Protein AF-0000000087526705 (afdb_homodimer)

Foldseek 3Di:
DEEEEDLVLLVCCLVVPPPSNPLSVVVLVCLVVVVYAYEYEPVSLVVQLVVCCVPPNNVSSVVSSVVPVVRHDYQYQDPVLLVQLVVLPQPDSSVSSSLSSCVVVVGQEYEDCCCVSCPSHPHHYHHSVVVVVVSVVVVVVD/DEEEEDLVLLVCCLVVPPPSNPLSVVVLVCLVVVVYAYEYEPVSLVVQLVVCCVPPNNVSSVVSSVVPVVRHDYQYQDPVLLVQLVVLPFPDSSVSSSLSSCVVVVGQEYEDCCCVSCPSHPHHYHHSVVVVVVSVVVVVVD

InterPro domains:
  IPR002716 PIN domain [PF13470] (3-116)
  IPR029060 PIN-like domain superfamily [SSF88723] (1-131)

Solvent-accessible surface area (backbone atoms only — not comparable to full-atom values): 14652 Å² total; per-residue (Å²): 100,43,33,31,47,32,58,65,37,53,46,18,40,79,65,60,39,79,80,56,15,60,45,31,42,56,53,51,49,34,30,77,66,64,70,32,45,36,27,32,38,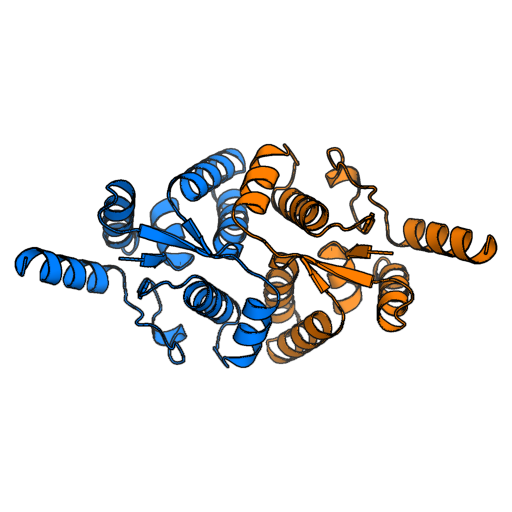41,61,41,56,58,51,47,35,52,53,31,29,76,74,65,31,64,69,53,16,51,53,50,50,53,50,47,63,71,63,31,47,54,23,44,37,37,55,68,28,50,52,50,13,71,68,56,72,44,89,42,62,68,58,22,34,47,50,33,13,33,57,75,63,67,41,59,34,35,34,29,79,63,54,77,65,48,73,77,53,90,55,57,69,30,38,46,61,57,44,52,52,52,52,53,53,55,60,72,74,106,100,43,33,30,48,31,59,66,37,53,46,19,41,78,63,60,39,78,79,56,14,58,46,30,41,55,52,52,49,34,31,76,68,64,70,32,46,37,28,32,38,42,62,40,55,56,51,46,37,53,54,32,28,76,74,65,30,64,68,54,16,51,53,49,49,54,50,48,64,71,62,30,48,54,22,45,36,37,53,68,27,49,52,51,13,70,68,56,73,42,89,41,62,68,57,21,35,48,50,33,15,32,56,75,63,67,40,59,32,35,34,28,80,64,56,79,66,47,73,74,53,90,54,57,69,30,39,45,62,58,44,52,52,52,51,53,54,56,61,72,72,106

Organism: NCBI:txid1859131

Radius of gyration: 19.86 Å; Cα contacts (8 Å, |Δi|>4): 479; chains: 2; bounding box: 38×65×52 Å

Sequence (284 aa):
MNVLFDTNVILDVLLAREPFSTDAANLLAKVERSEIIGFACATTITTIHYLSTKMLGPQAAARHIESLLALFVIAPVNRLVLENAFAAKFSDFEDAVLHEAAVHAGVQHIVARNIKDFKNASLPVYEPKNFLSMLDLIQKTDMNVLFDTNVILDVLLAREPFSTDAANLLAKVERSEIIGFACATTITTIHYLSTKMLGPQAAARHIESLLALFVIAPVNRLVLENAFAAKFSDFEDAVLHEAAVHAGVQHIVARNIKDFKNASLPVYEPKNFLSMLDLIQKTD

pLDDT: mean 95.92, std 4.85, range [59.88, 98.94]

Secondary structure (DSSP, 8-state):
-EEEEPHHHHHHHHTT-TTHHHHHHHHHHHHHTTSSEEEEEHHHHHHHHHHHHHHH-HHHHHHHHHHHHHHSEEEPB-HHHHHHHHHS--SSHHHHHHHHHHHHTT--EEE-S-GGGGTT-SS-EE-HHHHHHHHHHHHHH-/-EEEEPHHHHHHHHTT-TTHHHHHHHHHHHHHTTSSEEEEEHHHHHHHHHHHHHHH-HHHHHHHHHHHHHHSEEEPB-HHHHHHHHHS--SSHHHHHHHHHHHHTT--EEE-S-GGGGTT-SS-EE-HHHHHHHHHHHHHH-

Structure (mmCIF, N/CA/C/O backbone):
data_AF-0000000087526705-model_v1
#
loop_
_entity.id
_entity.type
_entity.pdbx_description
1 polymer 'Putative nucleic acid-binding protein, contains PIN domain'
#
loop_
_atom_site.group_PDB
_atom_site.id
_atom_site.type_symbol
_atom_site.label_atom_id
_atom_site.label_alt_id
_atom_site.label_comp_id
_atom_site.label_asym_id
_atom_site.label_entity_id
_atom_site.label_seq_id
_atom_site.pdbx_PDB_ins_code
_atom_site.Cartn_x
_atom_site.Cartn_y
_atom_site.Cartn_z
_atom_site.occupancy
_atom_site.B_iso_or_equiv
_atom_site.auth_seq_id
_atom_site.auth_comp_id
_atom_site.auth_asym_id
_atom_site.auth_atom_id
_atom_site.pdbx_PDB_model_num
ATOM 1 N N . MET A 1 1 ? -0.712 14.188 20.25 1 95.44 1 MET A N 1
ATOM 2 C CA . MET A 1 1 ? -1.874 13.812 19.453 1 95.44 1 MET A CA 1
ATOM 3 C C . MET A 1 1 ? -1.444 13.148 18.156 1 95.44 1 MET A C 1
ATOM 5 O O . MET A 1 1 ? -0.571 13.656 17.453 1 95.44 1 MET A O 1
ATOM 9 N N . ASN A 1 2 ? -1.986 11.906 17.859 1 98.44 2 ASN A N 1
ATOM 10 C CA . ASN A 1 2 ? -1.671 11.164 16.641 1 98.44 2 ASN A CA 1
ATOM 11 C C . ASN A 1 2 ? -2.711 11.414 15.555 1 98.44 2 ASN A C 1
ATOM 13 O O . ASN A 1 2 ? -3.906 11.203 15.773 1 98.44 2 ASN A O 1
ATOM 17 N N . VAL A 1 3 ? -2.211 11.812 14.375 1 98.75 3 VAL A N 1
ATOM 18 C CA . VAL A 1 3 ? -3.105 12.203 13.289 1 98.75 3 VAL A CA 1
ATOM 19 C C . VAL A 1 3 ? -2.646 11.562 11.984 1 98.75 3 VAL A C 1
ATOM 21 O O . VAL A 1 3 ? -1.484 11.695 11.594 1 98.75 3 VAL A O 1
ATOM 24 N N . LEU A 1 4 ? -3.52 10.852 11.359 1 98.88 4 LEU A N 1
ATOM 25 C CA . LEU A 1 4 ? -3.197 10.312 10.047 1 98.88 4 LEU A CA 1
ATOM 26 C C . LEU A 1 4 ? -3.691 11.242 8.938 1 98.88 4 LEU A C 1
ATOM 28 O O . LEU A 1 4 ? -4.848 11.672 8.953 1 98.88 4 LEU A O 1
ATOM 32 N N . PHE A 1 5 ? -2.758 11.57 8.07 1 98.81 5 PHE A N 1
ATOM 33 C CA . PHE A 1 5 ? -3.07 12.453 6.953 1 98.81 5 PHE A CA 1
ATOM 34 C C . PHE A 1 5 ? -3.453 11.641 5.719 1 98.81 5 PHE A C 1
ATOM 36 O O . PHE A 1 5 ? -2.695 10.766 5.285 1 98.81 5 PHE A O 1
ATOM 43 N N . ASP A 1 6 ? -4.613 11.945 5.215 1 97.94 6 ASP A N 1
ATOM 44 C CA . ASP A 1 6 ? -5.074 11.328 3.975 1 97.94 6 ASP A CA 1
ATOM 45 C C . ASP A 1 6 ? -4.121 11.641 2.822 1 97.94 6 ASP A C 1
ATOM 47 O O . ASP A 1 6 ? -3.426 12.656 2.842 1 97.94 6 ASP A O 1
ATOM 51 N N . THR A 1 7 ? -4.109 10.758 1.848 1 97.25 7 THR A N 1
ATOM 52 C CA . THR A 1 7 ? -3.201 10.875 0.711 1 97.25 7 THR A CA 1
ATOM 53 C C . THR A 1 7 ? -3.383 12.219 0.011 1 97.25 7 THR A C 1
ATOM 55 O O . THR A 1 7 ? -2.404 12.906 -0.287 1 97.25 7 THR A O 1
ATOM 58 N N . ASN A 1 8 ? -4.605 12.656 -0.186 1 96.12 8 ASN A N 1
ATOM 59 C CA . ASN A 1 8 ? -4.875 13.883 -0.931 1 96.12 8 ASN A CA 1
ATOM 60 C C . ASN A 1 8 ? -4.379 15.117 -0.179 1 96.12 8 ASN A C 1
ATOM 62 O O . ASN A 1 8 ? -3.945 16.094 -0.795 1 96.12 8 ASN A O 1
ATOM 66 N N . VAL A 1 9 ? -4.438 15.062 1.129 1 98.31 9 VAL A N 1
ATOM 67 C CA . VAL A 1 9 ? -3.959 16.188 1.931 1 98.31 9 VAL A CA 1
ATOM 68 C C . VAL A 1 9 ? -2.451 16.344 1.75 1 98.31 9 VAL A C 1
ATOM 70 O O . VAL A 1 9 ? -1.955 17.453 1.573 1 98.31 9 VAL A O 1
ATOM 73 N N . ILE A 1 10 ? -1.726 15.258 1.784 1 98.38 10 ILE A N 1
ATOM 74 C CA . ILE A 1 10 ? -0.281 15.281 1.578 1 98.38 10 ILE A CA 1
ATOM 75 C C . ILE A 1 10 ? 0.031 15.727 0.151 1 98.38 10 ILE A C 1
ATOM 77 O O . ILE A 1 10 ? 0.904 16.562 -0.067 1 98.38 10 ILE A O 1
ATOM 81 N N . LEU A 1 11 ? -0.728 15.242 -0.818 1 96.88 11 LEU A N 1
ATOM 82 C CA . LEU A 1 11 ? -0.541 15.609 -2.217 1 96.88 11 LEU A CA 1
ATOM 83 C C . LEU A 1 11 ? -0.788 17.094 -2.426 1 96.88 11 LEU A C 1
ATOM 85 O O . LEU A 1 11 ? -0.111 17.734 -3.234 1 96.88 11 LEU A O 1
ATOM 89 N N . ASP A 1 12 ? -1.798 17.609 -1.745 1 97.12 12 ASP A N 1
ATOM 90 C CA . ASP A 1 12 ? -2.092 19.031 -1.854 1 97.12 12 ASP A CA 1
ATOM 91 C C . ASP A 1 12 ? -0.861 19.875 -1.52 1 97.12 12 ASP A C 1
ATOM 93 O O . ASP A 1 12 ? -0.576 20.859 -2.197 1 97.12 12 ASP A O 1
ATOM 97 N N . VAL A 1 13 ? -0.159 19.469 -0.513 1 97.44 13 VAL A N 1
ATOM 98 C CA . VAL A 1 13 ? 1.025 20.219 -0.095 1 97.44 13 VAL A CA 1
ATOM 99 C C . VAL A 1 13 ? 2.156 20 -1.097 1 97.44 13 VAL A C 1
ATOM 101 O O . VAL A 1 13 ? 2.74 20.953 -1.606 1 97.44 13 VAL A O 1
ATOM 104 N N . LEU A 1 14 ? 2.432 18.75 -1.467 1 96.44 14 LEU A N 1
ATOM 105 C CA . LEU A 1 14 ? 3.576 18.406 -2.301 1 96.44 14 LEU A CA 1
ATOM 106 C C . LEU A 1 14 ? 3.441 19.016 -3.691 1 96.44 14 LEU A C 1
ATOM 108 O O . LEU A 1 14 ? 4.441 19.391 -4.309 1 96.44 14 LEU A O 1
ATOM 112 N N . LEU A 1 15 ? 2.176 19.141 -4.152 1 94.19 15 LEU A N 1
ATOM 113 C CA . LEU A 1 15 ? 1.938 19.625 -5.512 1 94.19 15 LEU A CA 1
ATOM 114 C C . LEU A 1 15 ? 1.401 21.062 -5.492 1 94.19 15 LEU A C 1
ATOM 116 O O . LEU A 1 15 ? 0.997 21.594 -6.531 1 94.19 15 LEU A O 1
ATOM 120 N N . ALA A 1 16 ? 1.362 21.641 -4.363 1 94.44 16 ALA A N 1
ATOM 121 C CA . ALA A 1 16 ? 0.899 23.016 -4.195 1 94.44 16 ALA A CA 1
ATOM 122 C C . ALA A 1 16 ? -0.464 23.219 -4.852 1 94.44 16 ALA A C 1
ATOM 124 O O . ALA A 1 16 ? -0.65 24.156 -5.637 1 94.44 16 ALA A O 1
ATOM 125 N N . ARG A 1 17 ? -1.335 22.281 -4.59 1 94.56 17 ARG A N 1
ATOM 126 C CA . ARG A 1 17 ? -2.674 22.359 -5.164 1 94.56 17 ARG A CA 1
ATOM 127 C C . ARG A 1 17 ? -3.523 23.391 -4.438 1 94.56 17 ARG A C 1
ATOM 129 O O . ARG A 1 17 ? -4.207 23.078 -3.465 1 94.56 17 ARG A O 1
ATOM 136 N N . GLU A 1 18 ? -3.604 24.609 -5.004 1 94.38 18 GLU A N 1
ATOM 137 C CA . GLU A 1 18 ? -4.395 25.688 -4.406 1 94.38 18 GLU A CA 1
ATOM 138 C C . GLU A 1 18 ? -5.887 25.469 -4.66 1 94.38 18 GLU A C 1
ATOM 140 O O . GLU A 1 18 ? -6.277 24.969 -5.719 1 94.38 18 GLU A O 1
ATOM 145 N N . PRO A 1 19 ? -6.816 25.828 -3.625 1 95.19 19 PRO A N 1
ATOM 146 C CA . PRO A 1 19 ? -6.543 26.516 -2.357 1 95.19 19 PRO A CA 1
ATOM 147 C C . PRO A 1 19 ? -6.305 25.547 -1.206 1 95.19 19 PRO A C 1
ATOM 149 O O . PRO A 1 19 ? -6.082 25.969 -0.069 1 95.19 19 PRO A O 1
ATOM 152 N N . PHE A 1 20 ? -6.199 24.281 -1.501 1 94.31 20 PHE A N 1
ATOM 153 C CA . PHE A 1 20 ? -6.199 23.234 -0.485 1 94.31 20 PHE A CA 1
ATOM 154 C C . PHE A 1 20 ? -4.832 23.125 0.181 1 94.31 20 PHE A C 1
ATOM 156 O O . PHE A 1 20 ? -4.723 22.672 1.319 1 94.31 20 PHE A O 1
ATOM 163 N N . SER A 1 21 ? -3.857 23.656 -0.451 1 96.94 21 SER A N 1
ATOM 164 C CA . SER A 1 21 ? -2.484 23.469 0.007 1 96.94 21 SER A CA 1
ATOM 165 C C . SER A 1 21 ? -2.201 24.328 1.241 1 96.94 21 SER A C 1
ATOM 167 O O . SER A 1 21 ? -1.373 23.953 2.078 1 96.94 21 SER A O 1
ATOM 169 N N . THR A 1 22 ? -2.867 25.406 1.414 1 97.31 22 THR A N 1
ATOM 170 C CA . THR A 1 22 ? -2.521 26.359 2.471 1 97.31 22 THR A CA 1
ATOM 171 C C . THR A 1 22 ? -2.775 25.75 3.846 1 97.31 22 THR A C 1
ATOM 173 O O . THR A 1 22 ? -1.856 25.625 4.66 1 97.31 22 THR A O 1
ATOM 176 N N . ASP A 1 23 ? -3.971 25.328 4.07 1 97.56 23 ASP A N 1
ATOM 177 C CA . ASP A 1 23 ? -4.305 24.734 5.367 1 97.56 23 ASP A CA 1
ATOM 178 C C . ASP A 1 23 ? -3.541 23.438 5.594 1 97.56 23 ASP A C 1
ATOM 180 O O . ASP A 1 23 ? -3.096 23.156 6.711 1 97.56 23 ASP A O 1
ATOM 184 N N . ALA A 1 24 ? -3.4 22.656 4.566 1 98.25 24 ALA A N 1
ATOM 185 C CA . ALA A 1 24 ? -2.654 21.391 4.66 1 98.25 24 ALA A CA 1
ATOM 186 C C . ALA A 1 24 ? -1.198 21.656 5.035 1 98.25 24 ALA A C 1
ATOM 188 O O . ALA A 1 24 ? -0.635 20.953 5.875 1 98.25 24 ALA A O 1
ATOM 189 N N . ALA A 1 25 ? -0.649 22.672 4.434 1 98.19 25 ALA A N 1
ATOM 190 C CA . ALA A 1 25 ? 0.741 23.031 4.711 1 98.19 25 ALA A CA 1
ATOM 191 C C . ALA A 1 25 ? 0.91 23.5 6.156 1 98.19 25 ALA A C 1
ATOM 193 O O . ALA A 1 25 ? 1.909 23.172 6.805 1 98.19 25 ALA A O 1
ATOM 194 N N . ASN A 1 26 ? -0.033 24.234 6.613 1 98 26 ASN A N 1
ATOM 195 C CA . ASN A 1 26 ? 0 24.672 8.008 1 98 26 ASN A CA 1
ATOM 196 C C . ASN A 1 26 ? -0.041 23.484 8.969 1 98 26 ASN A C 1
ATOM 198 O O . ASN A 1 26 ? 0.647 23.5 9.992 1 98 26 ASN A O 1
ATOM 202 N N . LEU A 1 27 ? -0.792 22.5 8.664 1 98.31 27 LEU A N 1
ATOM 203 C CA . LEU A 1 27 ? -0.882 21.312 9.508 1 98.31 27 LEU A CA 1
ATOM 204 C C . LEU A 1 27 ? 0.416 20.516 9.461 1 98.31 27 LEU A C 1
ATOM 206 O O . LEU A 1 27 ? 0.89 20.031 10.492 1 98.31 27 LEU A O 1
ATOM 210 N N . LEU A 1 28 ? 0.974 20.359 8.266 1 98.31 28 LEU A N 1
ATOM 211 C CA . LEU A 1 28 ? 2.229 19.625 8.148 1 98.31 28 LEU A CA 1
ATOM 212 C C . LEU A 1 28 ? 3.355 20.344 8.875 1 98.31 28 LEU A C 1
ATOM 214 O O . LEU A 1 28 ? 4.266 19.703 9.414 1 98.31 28 LEU A O 1
ATOM 218 N N . ALA A 1 29 ? 3.266 21.703 8.898 1 98.12 29 ALA A N 1
ATOM 219 C CA . ALA A 1 29 ? 4.234 22.469 9.672 1 98.12 29 ALA A CA 1
ATOM 220 C C . ALA A 1 29 ? 4.145 22.125 11.164 1 98.12 29 ALA A C 1
ATOM 222 O O . ALA A 1 29 ? 5.164 22.094 11.859 1 98.12 29 ALA A O 1
ATOM 223 N N . LYS A 1 30 ? 2.98 21.906 11.641 1 98 30 LYS A N 1
ATOM 224 C CA . LYS A 1 30 ? 2.805 21.5 13.039 1 98 30 LYS A CA 1
ATOM 225 C C . LYS A 1 30 ? 3.414 20.125 13.297 1 98 30 LYS A C 1
ATOM 227 O O . LYS A 1 30 ? 3.924 19.859 14.383 1 98 30 LYS A O 1
ATOM 232 N N . VAL A 1 31 ? 3.355 19.188 12.352 1 98.5 31 VAL A N 1
ATOM 233 C CA . VAL A 1 31 ? 4.023 17.891 12.453 1 98.5 31 VAL A CA 1
ATOM 234 C C . VAL A 1 31 ? 5.535 18.094 12.531 1 98.5 31 VAL A C 1
ATOM 236 O O . VAL A 1 31 ? 6.203 17.516 13.375 1 98.5 31 VAL A O 1
ATOM 239 N N . GLU A 1 32 ? 6.004 18.969 11.648 1 97.88 32 GLU A N 1
ATOM 240 C CA . GLU A 1 32 ? 7.438 19.25 11.586 1 97.88 32 GLU A CA 1
ATOM 241 C C . GLU A 1 32 ? 7.945 19.797 12.922 1 97.88 32 GLU A C 1
ATOM 243 O O . GLU A 1 32 ? 9.078 19.516 13.32 1 97.88 32 GLU A O 1
ATOM 248 N N . ARG A 1 33 ? 7.094 20.531 13.578 1 97.31 33 ARG A N 1
ATOM 249 C CA . ARG A 1 33 ? 7.469 21.141 14.844 1 97.31 33 ARG A CA 1
ATOM 250 C C . ARG A 1 33 ? 7.133 20.234 16.016 1 97.31 33 ARG A C 1
ATOM 252 O O . ARG A 1 33 ? 7.23 20.641 17.172 1 97.31 33 ARG A O 1
ATOM 259 N N . SER A 1 34 ? 6.672 19.062 15.781 1 97.19 34 SER A N 1
ATOM 260 C CA . SER A 1 34 ? 6.355 18.047 16.766 1 97.19 34 SER A CA 1
ATOM 261 C C . SER A 1 34 ? 5.246 18.516 17.703 1 97.19 34 SER A C 1
ATOM 263 O O . SER A 1 34 ? 5.203 18.125 18.875 1 97.19 34 SER A O 1
ATOM 265 N N . GLU A 1 35 ? 4.449 19.438 17.141 1 97.12 35 GLU A N 1
ATOM 266 C CA . GLU A 1 35 ? 3.268 19.844 17.906 1 97.12 35 GLU A CA 1
ATOM 267 C C . GLU A 1 35 ? 2.199 18.75 17.859 1 97.12 35 GLU A C 1
ATOM 269 O O . GLU A 1 35 ? 1.406 18.625 18.797 1 97.12 35 GLU A O 1
ATOM 274 N N . ILE A 1 36 ? 2.104 18.031 16.797 1 98 36 ILE A N 1
ATOM 275 C CA . ILE A 1 36 ? 1.319 16.812 16.641 1 98 36 ILE A CA 1
ATOM 276 C C . ILE A 1 36 ? 2.17 15.727 15.984 1 98 36 ILE A C 1
ATOM 278 O O . ILE A 1 36 ? 3.213 16.016 15.398 1 98 36 ILE A O 1
ATOM 282 N N . ILE A 1 37 ? 1.776 14.5 16.188 1 98.69 37 ILE A N 1
ATOM 283 C CA . ILE A 1 37 ? 2.477 13.391 15.547 1 98.69 37 ILE A CA 1
ATOM 284 C C . ILE A 1 37 ? 1.737 12.977 14.273 1 98.69 37 ILE A C 1
ATOM 286 O O . ILE A 1 37 ? 0.598 12.508 14.336 1 98.69 37 ILE A O 1
ATOM 290 N N . GLY A 1 38 ? 2.395 13.156 13.125 1 98.81 38 GLY A N 1
ATOM 291 C CA . GLY A 1 38 ? 1.794 12.836 11.844 1 98.81 38 GLY A CA 1
ATOM 292 C C . GLY A 1 38 ? 2.004 11.391 11.43 1 98.81 38 GLY A C 1
ATOM 293 O O . GLY A 1 38 ? 3.119 10.875 11.516 1 98.81 38 GLY A O 1
ATOM 294 N N . PHE A 1 39 ? 0.948 10.766 11.008 1 98.94 39 PHE A N 1
ATOM 295 C CA . PHE A 1 39 ? 0.994 9.422 10.438 1 98.94 39 PHE A CA 1
ATOM 296 C C . PHE A 1 39 ? 0.658 9.453 8.953 1 98.94 39 PHE A C 1
ATOM 298 O O . PHE A 1 39 ? -0.194 10.234 8.516 1 98.94 39 PHE A O 1
ATOM 305 N N . ALA A 1 40 ? 1.337 8.672 8.211 1 98.88 40 ALA A N 1
ATOM 306 C CA . ALA A 1 40 ? 0.966 8.328 6.84 1 98.88 40 ALA A CA 1
ATOM 307 C C . ALA A 1 40 ? 0.774 6.828 6.676 1 98.88 40 ALA A C 1
ATOM 309 O O . ALA A 1 40 ? 1.53 6.035 7.242 1 98.88 40 ALA A O 1
ATOM 310 N N . CYS A 1 41 ? -0.27 6.438 5.973 1 98.81 41 CYS A N 1
ATOM 311 C CA . CYS A 1 41 ? -0.472 5.031 5.641 1 98.81 41 CYS A CA 1
ATOM 312 C C . CYS A 1 41 ? 0.64 4.52 4.734 1 98.81 41 CYS A C 1
ATOM 314 O O . CYS A 1 41 ? 1.105 5.238 3.85 1 98.81 41 CYS A O 1
ATOM 316 N N . ALA A 1 42 ? 1.052 3.279 4.922 1 98.88 42 ALA A N 1
ATOM 317 C CA . ALA A 1 42 ? 2.102 2.709 4.078 1 98.88 42 ALA A CA 1
ATOM 318 C C . ALA A 1 42 ? 1.737 2.818 2.602 1 98.88 42 ALA A C 1
ATOM 320 O O . ALA A 1 42 ? 2.594 3.117 1.766 1 98.88 42 ALA A O 1
ATOM 321 N N . THR A 1 43 ? 0.494 2.629 2.262 1 98.06 43 THR A N 1
ATOM 322 C CA . THR A 1 43 ? 0.057 2.682 0.871 1 98.06 43 THR A CA 1
ATOM 323 C C . THR A 1 43 ? 0.098 4.113 0.345 1 98.06 43 THR A C 1
ATOM 325 O O . THR A 1 43 ? 0.223 4.336 -0.861 1 98.06 43 THR A O 1
ATOM 328 N N . THR A 1 44 ? -0.014 5.109 1.236 1 98 44 THR A N 1
ATOM 329 C CA . THR A 1 44 ? 0.113 6.508 0.847 1 98 44 THR A CA 1
ATOM 330 C C . THR A 1 44 ? 1.501 6.785 0.274 1 98 44 THR A C 1
ATOM 332 O O . THR A 1 44 ? 1.635 7.5 -0.723 1 98 44 THR A O 1
ATOM 335 N N . ILE A 1 45 ? 2.512 6.18 0.837 1 98.38 45 ILE A N 1
ATOM 336 C CA . ILE A 1 45 ? 3.891 6.414 0.425 1 98.38 45 ILE A CA 1
ATOM 337 C C . ILE A 1 45 ? 4.086 5.938 -1.012 1 98.38 45 ILE A C 1
ATOM 339 O O . ILE A 1 45 ? 4.629 6.664 -1.847 1 98.38 45 ILE A O 1
ATOM 343 N N . THR A 1 46 ? 3.574 4.77 -1.336 1 97 46 THR A N 1
ATOM 344 C CA . THR A 1 46 ? 3.756 4.238 -2.682 1 97 46 THR A CA 1
ATOM 345 C C . THR A 1 46 ? 2.891 4.996 -3.686 1 97 46 THR A C 1
ATOM 347 O O . THR A 1 46 ? 3.311 5.234 -4.82 1 97 46 THR A O 1
ATOM 350 N N . THR A 1 47 ? 1.721 5.367 -3.275 1 95.88 47 THR A N 1
ATOM 351 C CA . THR A 1 47 ? 0.836 6.141 -4.141 1 95.88 47 THR A CA 1
ATOM 352 C C . THR A 1 47 ? 1.453 7.496 -4.473 1 95.88 47 THR A C 1
ATOM 354 O O . THR A 1 47 ? 1.44 7.922 -5.629 1 95.88 47 THR A O 1
ATOM 357 N N . ILE A 1 48 ? 2.016 8.141 -3.488 1 96.88 48 ILE A N 1
ATOM 358 C CA . ILE A 1 48 ? 2.625 9.445 -3.697 1 96.88 48 ILE A CA 1
ATOM 359 C C . ILE A 1 48 ? 3.852 9.305 -4.598 1 96.88 48 ILE A C 1
ATOM 361 O O . ILE A 1 48 ? 4.094 10.148 -5.465 1 96.88 48 ILE A O 1
ATOM 365 N N . HIS A 1 49 ? 4.605 8.258 -4.363 1 96.81 49 HIS A N 1
ATOM 366 C CA . HIS A 1 49 ? 5.742 8.039 -5.25 1 96.81 49 HIS A CA 1
ATOM 367 C C . HIS A 1 49 ? 5.297 7.949 -6.707 1 96.81 49 HIS A C 1
ATOM 369 O O . HIS A 1 49 ? 5.887 8.594 -7.578 1 96.81 49 HIS A O 1
ATOM 375 N N . TYR A 1 50 ? 4.285 7.215 -6.906 1 93.75 50 TYR A N 1
ATOM 376 C CA . TYR A 1 50 ? 3.768 7.008 -8.258 1 93.75 50 TYR A CA 1
ATOM 377 C C . TYR A 1 50 ? 3.293 8.328 -8.859 1 93.75 50 TYR A C 1
ATOM 379 O O . TYR A 1 50 ? 3.723 8.703 -9.953 1 93.75 50 TYR A O 1
ATOM 387 N N . LEU A 1 51 ? 2.475 9.023 -8.195 1 94.44 51 LEU A N 1
ATOM 388 C CA . LEU A 1 51 ? 1.889 10.258 -8.703 1 94.44 51 LEU A CA 1
ATOM 389 C C . LEU A 1 51 ? 2.955 11.336 -8.891 1 94.44 51 LEU A C 1
ATOM 391 O O . LEU A 1 51 ? 2.941 12.07 -9.875 1 94.44 51 LEU A O 1
ATOM 395 N N . SER A 1 52 ? 3.879 11.461 -7.914 1 95.62 52 SER A N 1
ATOM 396 C CA . SER A 1 52 ? 4.953 12.445 -8.008 1 95.62 52 SER A CA 1
ATOM 397 C C . SER A 1 52 ? 5.879 12.141 -9.18 1 95.62 52 SER A C 1
ATOM 399 O O . SER A 1 52 ? 6.344 13.062 -9.859 1 95.62 52 SER A O 1
ATOM 401 N N . THR A 1 53 ? 6.148 10.859 -9.406 1 95.56 53 THR A N 1
ATOM 402 C CA . THR A 1 53 ? 6.984 10.484 -10.539 1 95.56 53 THR A CA 1
ATOM 403 C C . THR A 1 53 ? 6.332 10.898 -11.852 1 95.56 53 THR A C 1
ATOM 405 O O . THR A 1 53 ? 6.988 11.469 -12.727 1 95.56 53 THR A O 1
ATOM 408 N N . LYS A 1 54 ? 5.059 10.688 -11.969 1 94.5 54 LYS A N 1
ATOM 409 C CA . LYS A 1 54 ? 4.32 11 -13.188 1 94.5 54 LYS A CA 1
ATOM 410 C C . LYS A 1 54 ? 4.258 12.508 -13.414 1 94.5 54 LYS A C 1
ATOM 412 O O . LYS A 1 54 ? 4.375 12.977 -14.547 1 94.5 54 LYS A O 1
ATOM 417 N N . MET A 1 55 ? 4.18 13.242 -12.375 1 95.44 55 MET A N 1
ATOM 418 C CA . MET A 1 55 ? 3.891 14.672 -12.5 1 95.44 55 MET A CA 1
ATOM 419 C C . MET A 1 55 ? 5.176 15.492 -12.445 1 95.44 55 MET A C 1
ATOM 421 O O . MET A 1 55 ? 5.277 16.531 -13.094 1 95.44 55 MET A O 1
ATOM 425 N N . LEU A 1 56 ? 6.168 15.008 -11.633 1 95.94 56 LEU A N 1
ATOM 426 C CA . LEU A 1 56 ? 7.32 15.852 -11.344 1 95.94 56 LEU A CA 1
ATOM 427 C C . LEU A 1 56 ? 8.617 15.156 -11.734 1 95.94 56 LEU A C 1
ATOM 429 O O . LEU A 1 56 ? 9.68 15.781 -11.773 1 95.94 56 LEU A O 1
ATOM 433 N N . GLY A 1 57 ? 8.578 13.883 -12.031 1 95.56 57 GLY A N 1
ATOM 434 C CA . GLY A 1 57 ? 9.766 13.117 -12.375 1 95.56 57 GLY A CA 1
ATOM 435 C C . GLY A 1 57 ? 10.336 12.344 -11.203 1 95.56 57 GLY A C 1
ATOM 436 O O . GLY A 1 57 ? 9.945 12.562 -10.055 1 95.56 57 GLY A O 1
ATOM 437 N N . PRO A 1 58 ? 11.258 11.414 -11.484 1 94.75 58 PRO A N 1
ATOM 438 C CA . PRO A 1 58 ? 11.758 10.477 -10.477 1 94.75 58 PRO A CA 1
ATOM 439 C C . PRO A 1 58 ? 12.57 11.164 -9.383 1 94.75 58 PRO A C 1
ATOM 441 O O . PRO A 1 58 ? 12.547 10.734 -8.227 1 94.75 58 PRO A O 1
ATOM 444 N N . GLN A 1 59 ? 13.312 12.203 -9.711 1 95.56 59 GLN A N 1
ATOM 445 C CA . GLN A 1 59 ? 14.141 12.875 -8.711 1 95.56 59 GLN A CA 1
ATOM 446 C C . GLN A 1 59 ? 13.281 13.586 -7.676 1 95.56 59 GLN A C 1
ATOM 448 O O . GLN A 1 59 ? 13.539 13.492 -6.473 1 95.56 59 GLN A O 1
ATOM 453 N N . ALA A 1 60 ? 12.297 14.266 -8.133 1 95.94 60 ALA A N 1
ATOM 454 C CA . ALA A 1 60 ? 11.367 14.938 -7.227 1 95.94 60 ALA A CA 1
ATOM 455 C C . ALA A 1 60 ? 10.617 13.922 -6.363 1 95.94 60 ALA A C 1
ATOM 457 O O . ALA A 1 60 ? 10.43 14.141 -5.164 1 95.94 60 ALA A O 1
ATOM 458 N N . ALA A 1 61 ? 10.203 12.844 -6.973 1 96.31 61 ALA A N 1
ATOM 459 C CA . ALA A 1 61 ? 9.5 11.781 -6.25 1 96.31 61 ALA A CA 1
ATOM 460 C C . ALA A 1 61 ? 10.375 11.219 -5.133 1 96.31 61 ALA A C 1
ATOM 462 O O . ALA A 1 61 ? 9.891 11.008 -4.016 1 96.31 61 ALA A O 1
ATOM 463 N N . ALA A 1 62 ? 11.625 11 -5.445 1 95.75 62 ALA A N 1
ATOM 464 C CA . ALA A 1 62 ? 12.555 10.469 -4.445 1 95.75 62 ALA A CA 1
ATOM 465 C C . ALA A 1 62 ? 12.68 11.422 -3.26 1 95.75 62 ALA A C 1
ATOM 467 O O . ALA A 1 62 ? 12.688 10.992 -2.105 1 95.75 62 ALA A O 1
ATOM 468 N N . ARG A 1 63 ? 12.773 12.672 -3.506 1 96.56 63 ARG A N 1
ATOM 469 C CA . ARG A 1 63 ? 12.875 13.672 -2.447 1 96.56 63 ARG A CA 1
ATOM 470 C C . ARG A 1 63 ? 11.609 13.688 -1.59 1 96.56 63 ARG A C 1
ATOM 472 O O . ARG A 1 63 ? 11.688 13.812 -0.366 1 96.56 63 ARG A O 1
ATOM 479 N N . HIS A 1 64 ? 10.492 13.586 -2.273 1 96.94 64 HIS A N 1
ATOM 480 C CA . HIS A 1 64 ? 9.227 13.562 -1.545 1 96.94 64 HIS A CA 1
ATOM 481 C C . HIS A 1 64 ? 9.148 12.352 -0.617 1 96.94 64 HIS A C 1
ATOM 483 O O . HIS A 1 64 ? 8.75 12.484 0.543 1 96.94 64 HIS A O 1
ATOM 489 N N . ILE A 1 65 ? 9.539 11.18 -1.133 1 97.38 65 ILE A N 1
ATOM 490 C CA . ILE A 1 65 ? 9.469 9.961 -0.334 1 97.38 65 ILE A CA 1
ATOM 491 C C . ILE A 1 65 ? 10.43 10.062 0.85 1 97.38 65 ILE A C 1
ATOM 493 O O . ILE A 1 65 ? 10.07 9.711 1.978 1 97.38 65 ILE A O 1
ATOM 497 N N . GLU A 1 66 ? 11.57 10.562 0.597 1 97.25 66 GLU A N 1
ATOM 498 C CA . GLU A 1 66 ? 12.539 10.758 1.676 1 97.25 66 GLU A CA 1
ATOM 499 C C . GLU A 1 66 ? 11.977 11.664 2.764 1 97.25 66 GLU A C 1
ATOM 501 O O . GLU A 1 66 ? 12.078 11.359 3.953 1 97.25 66 GLU A O 1
ATOM 506 N N . SER A 1 67 ? 11.398 12.734 2.371 1 97.69 67 SER A N 1
ATOM 507 C CA . SER A 1 67 ? 10.828 13.703 3.307 1 97.69 67 SER A CA 1
ATOM 508 C C . SER A 1 67 ? 9.672 13.094 4.094 1 97.69 67 SER A C 1
ATOM 510 O O . SER A 1 67 ? 9.555 13.32 5.297 1 97.69 67 SER A O 1
ATOM 512 N N . LEU A 1 68 ? 8.852 12.359 3.422 1 98.38 68 LEU A N 1
ATOM 513 C CA . LEU A 1 68 ? 7.691 11.766 4.074 1 98.38 68 LEU A CA 1
ATOM 514 C C . LEU A 1 68 ? 8.117 10.727 5.105 1 98.38 68 LEU A C 1
ATOM 516 O O . LEU A 1 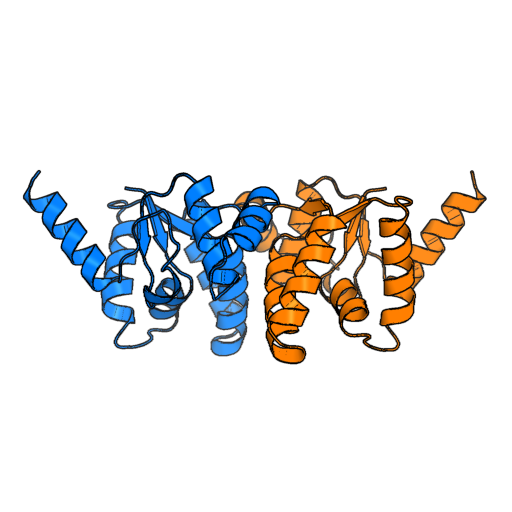68 ? 7.566 10.672 6.207 1 98.38 68 LEU A O 1
ATOM 520 N N . LEU A 1 69 ? 9.117 9.898 4.73 1 98.31 69 LEU A N 1
ATOM 521 C CA . LEU A 1 69 ? 9.594 8.867 5.645 1 98.31 69 LEU A CA 1
ATOM 522 C C . LEU A 1 69 ? 10.266 9.484 6.863 1 98.31 69 LEU A C 1
ATOM 524 O O . LEU A 1 69 ? 10.242 8.906 7.953 1 98.31 69 LEU A O 1
ATOM 528 N N . ALA A 1 70 ? 10.828 10.672 6.688 1 97.81 70 ALA A N 1
ATOM 529 C CA . ALA A 1 70 ? 11.477 11.375 7.793 1 97.81 70 ALA A CA 1
ATOM 530 C C . ALA A 1 70 ? 10.445 12.047 8.695 1 97.81 70 ALA A C 1
ATOM 532 O O . ALA A 1 70 ? 10.641 12.125 9.914 1 97.81 70 ALA A O 1
ATOM 533 N N . LEU A 1 71 ? 9.367 12.438 8.188 1 98.31 71 LEU A N 1
ATOM 534 C CA . LEU A 1 71 ? 8.438 13.328 8.867 1 98.31 71 LEU A CA 1
ATOM 535 C C . LEU A 1 71 ? 7.32 12.531 9.539 1 98.31 71 LEU A C 1
ATOM 537 O O . LEU A 1 71 ? 6.867 12.891 10.625 1 98.31 71 LEU A O 1
ATOM 541 N N . PHE A 1 72 ? 6.922 11.445 8.922 1 98.81 72 PHE A N 1
ATOM 542 C CA . PHE A 1 72 ? 5.703 10.781 9.375 1 98.81 72 PHE A CA 1
ATOM 543 C C . PHE A 1 72 ? 6.031 9.438 10.023 1 98.81 72 PHE A C 1
ATOM 545 O O . PHE A 1 72 ? 6.977 8.758 9.617 1 98.81 72 PHE A O 1
ATOM 552 N N . VAL A 1 73 ? 5.27 9.117 11.016 1 98.81 73 VAL A N 1
ATOM 553 C CA . VAL A 1 73 ? 5.176 7.723 11.438 1 98.81 73 VAL A CA 1
ATOM 554 C C . VAL A 1 73 ? 4.355 6.934 10.422 1 98.81 73 VAL A C 1
ATOM 556 O O . VAL A 1 73 ? 3.309 7.395 9.961 1 98.81 73 VAL A O 1
ATOM 559 N N . ILE A 1 74 ? 4.82 5.762 10.062 1 98.88 74 ILE A N 1
ATOM 560 C CA . ILE A 1 74 ? 4.137 4.996 9.031 1 98.88 74 ILE A CA 1
ATOM 561 C C . ILE A 1 74 ? 3.148 4.023 9.672 1 98.88 74 ILE A C 1
ATOM 563 O O . ILE A 1 74 ? 3.535 3.188 10.492 1 98.88 74 ILE A O 1
ATOM 567 N N . ALA A 1 75 ? 1.896 4.152 9.375 1 98.88 75 ALA A N 1
ATOM 568 C CA . ALA A 1 75 ? 0.903 3.145 9.742 1 98.88 75 ALA A CA 1
ATOM 569 C C . ALA A 1 75 ? 1.004 1.923 8.828 1 98.88 75 ALA A C 1
ATOM 571 O O . ALA A 1 75 ? 0.808 2.027 7.617 1 98.88 75 ALA A O 1
ATOM 572 N N . PRO A 1 76 ? 1.305 0.789 9.414 1 98.88 76 PRO A N 1
ATOM 573 C CA . PRO A 1 76 ? 1.524 -0.398 8.586 1 98.88 76 PRO A CA 1
ATOM 574 C C . PRO A 1 76 ? 0.241 -0.907 7.93 1 98.88 76 PRO A C 1
ATOM 576 O O . PRO A 1 76 ? -0.856 -0.639 8.422 1 98.88 76 PRO A O 1
ATOM 579 N N . VAL A 1 77 ? 0.398 -1.549 6.832 1 98.88 77 VAL A N 1
ATOM 580 C CA . VAL A 1 77 ? -0.695 -2.264 6.18 1 98.88 77 VAL A CA 1
ATOM 581 C C . VAL A 1 77 ? -0.368 -3.754 6.105 1 98.88 77 VAL A C 1
ATOM 583 O O . VAL A 1 77 ? 0.65 -4.145 5.531 1 98.88 77 VAL A O 1
ATOM 586 N N . ASN A 1 78 ? -1.173 -4.535 6.777 1 98.69 78 ASN A N 1
ATOM 587 C CA . ASN A 1 78 ? -1.052 -5.988 6.812 1 98.69 78 ASN A CA 1
ATOM 588 C C . ASN A 1 78 ? -2.387 -6.668 6.52 1 98.69 78 ASN A C 1
ATOM 590 O O . ASN A 1 78 ? -3.348 -6.012 6.113 1 98.69 78 ASN A O 1
ATOM 594 N N . ARG A 1 79 ? -2.41 -7.961 6.648 1 98.44 79 ARG A N 1
ATOM 595 C CA . ARG A 1 79 ? -3.611 -8.727 6.324 1 98.44 79 ARG A CA 1
ATOM 596 C C . ARG A 1 79 ? -4.812 -8.219 7.113 1 98.44 79 ARG A C 1
ATOM 598 O O . ARG A 1 79 ? -5.891 -8.016 6.547 1 98.44 79 ARG A O 1
ATOM 605 N N . LEU A 1 80 ? -4.625 -8.039 8.352 1 98.44 80 LEU A N 1
ATOM 606 C CA . LEU A 1 80 ? -5.727 -7.625 9.211 1 98.44 80 LEU A CA 1
ATOM 607 C C . LEU A 1 80 ? -6.297 -6.285 8.75 1 98.44 80 LEU A C 1
ATOM 609 O O . LEU A 1 80 ? -7.516 -6.113 8.695 1 98.44 80 LEU A O 1
ATOM 613 N N . VAL A 1 81 ? -5.457 -5.371 8.438 1 98.81 81 VAL A N 1
ATOM 614 C CA . VAL A 1 81 ? -5.871 -4.055 7.961 1 98.81 81 VAL A CA 1
ATOM 615 C C . VAL A 1 81 ? -6.676 -4.207 6.672 1 98.81 81 VAL A C 1
ATOM 617 O O . VAL A 1 81 ? -7.742 -3.602 6.523 1 98.81 81 VAL A O 1
ATOM 620 N N . LEU A 1 82 ? -6.18 -5.004 5.762 1 98.75 82 LEU A N 1
ATOM 621 C CA . LEU A 1 82 ? -6.824 -5.16 4.465 1 98.75 82 LEU A CA 1
ATOM 622 C C . LEU A 1 82 ? -8.156 -5.891 4.605 1 98.75 82 LEU A C 1
ATOM 624 O O . LEU A 1 82 ? -9.133 -5.535 3.943 1 98.75 82 LEU A O 1
ATOM 628 N N . GLU A 1 83 ? -8.211 -6.859 5.465 1 98.38 83 GLU A N 1
ATOM 629 C CA . GLU A 1 83 ? -9.453 -7.594 5.688 1 98.38 83 GLU A CA 1
ATOM 630 C C . GLU A 1 83 ? -10.516 -6.699 6.336 1 98.38 83 GLU A C 1
ATOM 632 O O . GLU A 1 83 ? -11.68 -6.715 5.934 1 98.38 83 GLU A O 1
ATOM 637 N N . ASN A 1 84 ? -10.109 -5.98 7.32 1 98.44 84 ASN A N 1
ATOM 638 C CA . ASN A 1 84 ? -11.031 -5.047 7.953 1 98.44 84 ASN A CA 1
ATOM 639 C C . ASN A 1 84 ? -11.492 -3.971 6.977 1 98.44 84 ASN A C 1
ATOM 641 O O . ASN A 1 84 ? -12.664 -3.57 6.996 1 98.44 84 ASN A O 1
ATOM 645 N N . ALA A 1 85 ? -10.562 -3.506 6.145 1 98.31 85 ALA A N 1
ATOM 646 C CA . ALA A 1 85 ? -10.914 -2.506 5.141 1 98.31 85 ALA A CA 1
ATOM 647 C C . ALA A 1 85 ? -11.953 -3.049 4.164 1 98.31 85 ALA A C 1
ATOM 649 O O . ALA A 1 85 ? -12.914 -2.354 3.816 1 98.31 85 ALA A O 1
ATOM 650 N N . PHE A 1 86 ? -11.719 -4.25 3.725 1 96.88 86 PHE A N 1
ATOM 651 C CA . PHE A 1 86 ? -12.641 -4.875 2.789 1 96.88 86 PHE A CA 1
ATOM 652 C C . PHE A 1 86 ? -14.023 -5.039 3.422 1 96.88 86 PHE A C 1
ATOM 654 O O . PHE A 1 86 ? -15.039 -4.883 2.75 1 96.88 86 PHE A O 1
ATOM 661 N N . ALA A 1 87 ? -14.078 -5.254 4.723 1 95.75 87 ALA A N 1
ATOM 662 C CA . ALA A 1 87 ? -15.32 -5.492 5.449 1 95.75 87 ALA A CA 1
ATOM 663 C C . ALA A 1 87 ? -16.016 -4.18 5.801 1 95.75 87 ALA A C 1
ATOM 665 O O . ALA A 1 87 ? -17.219 -4.152 6.074 1 95.75 87 ALA A O 1
ATOM 666 N N . ALA A 1 88 ? -15.359 -3.014 5.934 1 93.25 88 ALA A N 1
ATOM 667 C CA . ALA A 1 88 ? -15.82 -1.739 6.477 1 93.25 88 ALA A CA 1
ATOM 668 C C . ALA A 1 88 ? -16.812 -1.068 5.531 1 93.25 88 ALA A C 1
ATOM 670 O O . ALA A 1 88 ? -17.531 -0.148 5.926 1 93.25 88 ALA A O 1
ATOM 671 N N . LYS A 1 89 ? -17.172 -1.493 4.355 1 86.19 89 LYS A N 1
ATOM 672 C CA . LYS A 1 89 ? -18.172 -1.01 3.391 1 86.19 89 LYS A CA 1
ATOM 673 C C . LYS A 1 89 ? -17.953 0.471 3.086 1 86.19 89 LYS A C 1
ATOM 675 O O . LYS A 1 89 ? -18.906 1.253 3.094 1 86.19 89 LYS A O 1
ATOM 680 N N . PHE A 1 90 ? -16.766 1.012 3.047 1 92.25 90 PHE A N 1
ATOM 681 C CA . PHE A 1 90 ? -16.484 2.322 2.477 1 92.25 90 PHE A CA 1
ATOM 682 C C . PHE A 1 90 ? -16.75 2.332 0.978 1 92.25 90 PHE A C 1
ATOM 684 O O . PHE A 1 90 ? -16.703 1.29 0.323 1 92.25 90 PHE A O 1
ATOM 691 N N . SER A 1 91 ? -17.094 3.498 0.485 1 89.19 91 SER A N 1
ATOM 692 C CA . SER A 1 91 ? -17.297 3.613 -0.956 1 89.19 91 SER A CA 1
ATOM 693 C C . SER A 1 91 ? -15.984 3.438 -1.711 1 89.19 91 SER A C 1
ATOM 695 O O . SER A 1 91 ? -15.969 2.932 -2.836 1 89.19 91 SER A O 1
ATOM 697 N N . ASP A 1 92 ? -14.945 3.857 -1.114 1 92.25 92 ASP A N 1
ATOM 698 C CA . ASP A 1 92 ? -13.609 3.756 -1.697 1 92.25 92 ASP A CA 1
ATOM 699 C C . ASP A 1 92 ? -12.719 2.846 -0.861 1 92.25 92 ASP A C 1
ATOM 701 O O . ASP A 1 92 ? -12.516 3.084 0.332 1 92.25 92 ASP A O 1
ATOM 705 N N . PHE A 1 93 ? -12.211 1.816 -1.455 1 95.44 93 PHE A N 1
ATOM 706 C CA . PHE A 1 93 ? -11.391 0.836 -0.752 1 95.44 93 PHE A CA 1
ATOM 707 C C . PHE A 1 93 ? -10.133 1.484 -0.198 1 95.44 93 PHE A C 1
ATOM 709 O O . PHE A 1 93 ? -9.688 1.15 0.902 1 95.44 93 PHE A O 1
ATOM 716 N N . GLU A 1 94 ? -9.516 2.383 -0.907 1 94.06 94 GLU A N 1
ATOM 717 C CA . GLU A 1 94 ? -8.312 3.066 -0.441 1 94.06 94 GLU A CA 1
ATOM 718 C C . GLU A 1 94 ? -8.586 3.859 0.834 1 94.06 94 GLU A C 1
ATOM 720 O O . GLU A 1 94 ? -7.77 3.855 1.761 1 94.06 94 GLU A O 1
ATOM 725 N N . ASP A 1 95 ? -9.711 4.492 0.903 1 95.81 95 ASP A N 1
ATOM 726 C CA . ASP A 1 95 ? -10.109 5.215 2.107 1 95.81 95 ASP A CA 1
ATOM 727 C C . ASP A 1 95 ? -10.305 4.258 3.283 1 95.81 95 ASP A C 1
ATOM 729 O O . ASP A 1 95 ? -9.953 4.586 4.418 1 95.81 95 ASP A O 1
ATOM 733 N N . ALA A 1 96 ? -10.898 3.08 2.947 1 97.62 96 ALA A N 1
ATOM 734 C CA . ALA A 1 96 ? -11.086 2.059 3.975 1 97.62 96 ALA A CA 1
ATOM 735 C C . ALA A 1 96 ? -9.75 1.57 4.516 1 97.62 96 ALA A C 1
ATOM 737 O O . ALA A 1 96 ? -9.586 1.396 5.727 1 97.62 96 ALA A O 1
ATOM 738 N N . VAL A 1 97 ? -8.789 1.351 3.65 1 98.44 97 VAL A N 1
ATOM 739 C CA . VAL A 1 97 ? -7.465 0.885 4.055 1 98.44 97 VAL A CA 1
ATOM 740 C C . VAL A 1 97 ? -6.797 1.934 4.938 1 98.44 97 VAL A C 1
ATOM 742 O O . VAL A 1 97 ? -6.219 1.603 5.977 1 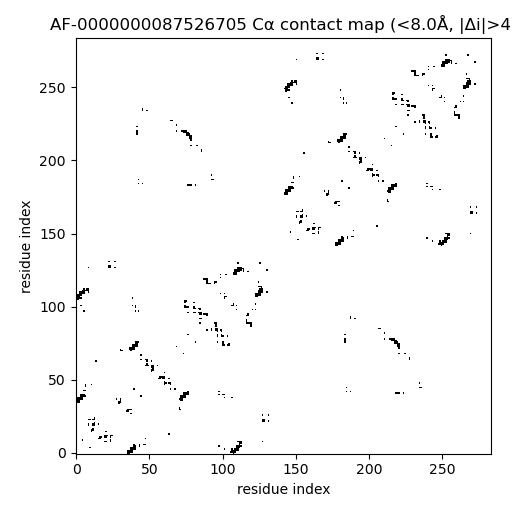98.44 97 VAL A O 1
ATOM 745 N N . LEU A 1 98 ? -6.895 3.176 4.527 1 98.19 98 LEU A N 1
ATOM 746 C CA . LEU A 1 98 ? -6.336 4.277 5.305 1 98.19 98 LEU A CA 1
ATOM 747 C C . LEU A 1 98 ? -6.957 4.328 6.695 1 98.19 98 LEU A C 1
ATOM 749 O O . LEU A 1 98 ? -6.242 4.445 7.695 1 98.19 98 LEU A O 1
ATOM 753 N N . HIS A 1 99 ? -8.25 4.215 6.738 1 98.38 99 HIS A N 1
ATOM 754 C CA . HIS A 1 99 ? -8.977 4.25 8 1 98.38 99 HIS A CA 1
ATOM 755 C C . HIS A 1 99 ? -8.562 3.09 8.906 1 98.38 99 HIS A C 1
ATOM 757 O O . HIS A 1 99 ? -8.234 3.295 10.078 1 98.38 99 HIS A O 1
ATOM 763 N N . GLU A 1 100 ? -8.539 1.884 8.359 1 98.62 100 GLU A N 1
ATOM 764 C CA . GLU A 1 100 ? -8.227 0.706 9.164 1 98.62 100 GLU A CA 1
ATOM 765 C C . GLU A 1 100 ? -6.762 0.711 9.602 1 98.62 100 GLU A C 1
ATOM 767 O O . GLU A 1 100 ? -6.438 0.235 10.695 1 98.62 100 GLU A O 1
ATOM 772 N N . ALA A 1 101 ? -5.895 1.219 8.734 1 98.81 101 ALA A N 1
ATOM 773 C CA . ALA A 1 101 ? -4.5 1.382 9.141 1 98.81 101 ALA A CA 1
ATOM 774 C C . ALA A 1 101 ? -4.379 2.34 10.32 1 98.81 101 ALA A C 1
ATOM 776 O O . ALA A 1 101 ? -3.607 2.096 11.25 1 98.81 101 ALA A O 1
ATOM 777 N N . ALA A 1 102 ? -5.137 3.424 10.289 1 98.69 102 ALA A N 1
ATOM 778 C CA . ALA A 1 102 ? -5.141 4.395 11.383 1 98.69 102 ALA A CA 1
ATOM 779 C C . ALA A 1 102 ? -5.629 3.76 12.68 1 98.69 102 ALA A C 1
ATOM 781 O O . ALA A 1 102 ? -5.004 3.922 13.734 1 98.69 102 ALA A O 1
ATOM 782 N N . VAL A 1 103 ? -6.711 3 12.586 1 98.38 103 VAL A N 1
ATOM 783 C CA . VAL A 1 103 ? -7.293 2.336 13.75 1 98.38 103 VAL A CA 1
ATOM 784 C C . VAL A 1 103 ? -6.273 1.377 14.359 1 98.38 103 VAL A C 1
ATOM 786 O O . VAL A 1 103 ? -6.023 1.413 15.57 1 98.38 103 VAL A O 1
ATOM 789 N N . HIS A 1 104 ? -5.68 0.597 13.547 1 98.12 104 HIS A N 1
ATOM 790 C CA . HIS A 1 104 ? -4.738 -0.414 14.008 1 98.12 104 HIS A CA 1
ATOM 791 C C . HIS A 1 104 ? -3.484 0.23 14.594 1 98.12 104 HIS A C 1
ATOM 793 O O . HIS A 1 104 ? -2.871 -0.317 15.516 1 98.12 104 HIS A O 1
ATOM 799 N N . ALA A 1 105 ? -3.107 1.397 14.109 1 98.31 105 ALA A N 1
ATOM 800 C CA . ALA A 1 105 ? -1.898 2.082 14.562 1 98.31 105 ALA A CA 1
ATOM 801 C C . ALA A 1 105 ? -2.168 2.914 15.812 1 98.31 105 ALA A C 1
ATOM 803 O O . ALA A 1 105 ? -1.257 3.537 16.359 1 98.31 105 ALA A O 1
ATOM 804 N N . GLY A 1 106 ? -3.396 2.973 16.234 1 97.81 106 GLY A N 1
ATOM 805 C CA . GLY A 1 106 ? -3.744 3.709 17.438 1 97.81 106 GLY A CA 1
ATOM 806 C C . GLY A 1 106 ? -3.826 5.207 17.219 1 97.81 106 GLY A C 1
ATOM 807 O O . GLY A 1 106 ? -3.555 5.992 18.141 1 97.81 106 GLY A O 1
ATOM 808 N N . VAL A 1 107 ? -4.141 5.637 16.016 1 97.94 107 VAL A N 1
ATOM 809 C CA . VAL A 1 107 ? -4.281 7.043 15.656 1 97.94 107 VAL A CA 1
ATOM 810 C C . VAL A 1 107 ? -5.613 7.582 16.172 1 97.94 107 VAL A C 1
ATOM 812 O O . VAL A 1 107 ? -6.617 6.867 16.172 1 97.94 107 VAL A O 1
ATOM 815 N N . GLN A 1 108 ? -5.605 8.805 16.5 1 97.56 108 GLN A N 1
ATOM 816 C CA . GLN A 1 108 ? -6.785 9.383 17.141 1 97.56 108 GLN A CA 1
ATOM 817 C C . GLN A 1 108 ? -7.672 10.086 16.109 1 97.56 108 GLN A C 1
ATOM 819 O O . GLN A 1 108 ? -8.898 10.102 16.25 1 97.56 108 GLN A O 1
ATOM 824 N N . HIS A 1 109 ? -7.051 10.711 15.117 1 98.19 109 HIS A N 1
ATOM 825 C CA . HIS A 1 109 ? -7.781 11.508 14.141 1 98.19 109 HIS A CA 1
ATOM 826 C C . HIS A 1 109 ? -7.262 11.258 12.727 1 98.19 109 HIS A C 1
ATOM 828 O O . HIS A 1 109 ? -6.082 10.961 12.539 1 98.19 109 HIS A O 1
ATOM 834 N N . ILE A 1 110 ? -8.18 11.414 11.805 1 98.62 110 ILE A N 1
ATOM 835 C CA . ILE A 1 110 ? -7.809 11.453 10.398 1 98.62 110 ILE A CA 1
ATOM 836 C C . ILE A 1 110 ? -8.078 12.844 9.828 1 98.62 110 ILE A C 1
ATOM 838 O O . ILE A 1 110 ? -9.102 13.453 10.125 1 98.62 110 ILE A O 1
ATOM 842 N N . VAL A 1 111 ? -7.125 13.375 9.102 1 98.69 111 VAL A N 1
ATOM 843 C CA . VAL A 1 111 ? -7.332 14.602 8.336 1 98.69 111 VAL A CA 1
ATOM 844 C C . VAL A 1 111 ? -7.484 14.266 6.852 1 98.69 111 VAL A C 1
ATOM 846 O O . VAL A 1 111 ? -6.59 13.672 6.246 1 98.69 111 VAL A O 1
ATOM 849 N N . ALA A 1 112 ? -8.602 14.609 6.266 1 97.88 112 ALA A N 1
ATOM 850 C CA . ALA A 1 112 ? -8.93 14.281 4.883 1 97.88 112 ALA A CA 1
ATOM 851 C C . ALA A 1 112 ? -9.625 15.445 4.184 1 97.88 112 ALA A C 1
ATOM 853 O O . ALA A 1 112 ? -10.211 16.312 4.844 1 97.88 112 ALA A O 1
ATOM 854 N N . ARG A 1 113 ? -9.484 15.547 2.863 1 93.19 113 ARG A N 1
ATOM 855 C CA . ARG A 1 113 ? -10.133 16.594 2.08 1 93.19 113 ARG A CA 1
ATOM 856 C C . ARG A 1 113 ? -11.617 16.297 1.88 1 93.19 113 ARG A C 1
ATOM 858 O O . ARG A 1 113 ? -12.453 17.188 1.962 1 93.19 113 ARG A O 1
ATOM 865 N N . ASN A 1 114 ? -11.93 15.016 1.556 1 90.12 114 ASN A N 1
ATOM 866 C CA . ASN A 1 114 ? -13.305 14.594 1.311 1 90.12 114 ASN A CA 1
ATOM 867 C C . ASN A 1 114 ? -13.844 13.742 2.457 1 90.12 114 ASN A C 1
ATOM 869 O O . ASN A 1 114 ? -13.945 12.523 2.338 1 90.12 114 ASN A O 1
ATOM 873 N N . ILE A 1 115 ? -14.367 14.43 3.418 1 93 115 ILE A N 1
ATOM 874 C CA . ILE A 1 115 ? -14.758 13.734 4.641 1 93 115 ILE A CA 1
ATOM 875 C C . ILE A 1 115 ? -16 12.883 4.383 1 93 115 ILE A C 1
ATOM 877 O O . ILE A 1 115 ? -16.281 11.938 5.125 1 93 115 ILE A O 1
ATOM 881 N N . LYS A 1 116 ? -16.766 13.234 3.393 1 91.31 116 LYS A N 1
ATOM 882 C CA . LYS A 1 116 ? -17.969 12.484 3.064 1 91.31 116 LYS A CA 1
ATOM 883 C C . LYS A 1 116 ? -17.641 11.039 2.703 1 91.31 116 LYS A C 1
ATOM 885 O O . LYS A 1 116 ? -18.484 10.148 2.846 1 91.31 116 LYS A O 1
ATOM 890 N N . ASP A 1 117 ? -16.438 10.766 2.225 1 90.56 117 ASP A N 1
ATOM 891 C CA . ASP A 1 117 ? -16 9.43 1.838 1 90.56 117 ASP A CA 1
ATOM 892 C C . ASP A 1 117 ? -15.727 8.562 3.066 1 90.56 117 ASP A C 1
ATOM 894 O O . ASP A 1 117 ? -15.578 7.344 2.953 1 90.56 117 ASP A O 1
ATOM 898 N N . PHE A 1 118 ? -15.766 9.219 4.242 1 94.38 118 PHE A N 1
ATOM 899 C CA . PHE A 1 118 ? -15.469 8.523 5.488 1 94.38 118 PHE A CA 1
ATOM 900 C C . PHE A 1 118 ? -16.703 8.422 6.367 1 94.38 118 PHE A C 1
ATOM 902 O O . PHE A 1 118 ? -16.609 8.484 7.594 1 94.38 118 PHE A O 1
ATOM 909 N N . LYS A 1 119 ? -17.781 8.289 5.785 1 90.44 119 LYS A N 1
ATOM 910 C CA . LYS A 1 119 ? -19.062 8.234 6.496 1 90.44 119 LYS A CA 1
ATOM 911 C C . LYS A 1 119 ? -19.078 7.078 7.496 1 90.44 119 LYS A C 1
ATOM 913 O O . LYS A 1 119 ? -19.719 7.172 8.547 1 90.44 119 LYS A O 1
ATOM 918 N N . ASN A 1 120 ? -18.391 5.965 7.23 1 91.88 120 ASN A N 1
ATOM 919 C CA . ASN A 1 120 ? -18.391 4.777 8.078 1 91.88 120 ASN A CA 1
ATOM 920 C C . ASN A 1 120 ? -17.172 4.746 9 1 91.88 120 ASN A C 1
ATOM 922 O O . ASN A 1 120 ? -16.875 3.713 9.602 1 91.88 120 ASN A O 1
ATOM 926 N N . ALA A 1 121 ? -16.5 5.855 9.125 1 95.75 121 ALA A N 1
ATOM 927 C CA . ALA A 1 121 ? -15.289 5.898 9.945 1 95.75 121 ALA A CA 1
ATOM 928 C C . ALA A 1 121 ? -15.625 5.77 11.43 1 95.75 121 ALA A C 1
ATOM 930 O O . ALA A 1 121 ? -16.625 6.324 11.891 1 95.75 121 ALA A O 1
ATOM 931 N N . SER A 1 122 ? -14.859 5.02 12.148 1 96.56 122 SER A N 1
ATOM 932 C CA . SER A 1 122 ? -14.984 4.91 13.602 1 96.56 122 SER A CA 1
ATOM 933 C C . SER A 1 122 ? -14.133 5.949 14.312 1 96.56 122 SER A C 1
ATOM 935 O O . SER A 1 122 ? -14.289 6.18 15.508 1 96.56 122 SER A O 1
ATOM 937 N N . LEU A 1 123 ? -13.227 6.594 13.641 1 96.75 123 LEU A N 1
ATOM 938 C CA . LEU A 1 123 ? -12.383 7.676 14.141 1 96.75 123 LEU A CA 1
ATOM 939 C C . LEU A 1 123 ? -12.914 9.031 13.688 1 96.75 123 LEU A C 1
ATOM 941 O O . LEU A 1 123 ? -13.5 9.141 12.609 1 96.75 123 LEU A O 1
ATOM 945 N N . PRO A 1 124 ? -12.68 10.078 14.461 1 97.12 124 PRO A N 1
ATOM 946 C CA . PRO A 1 124 ? -13 11.422 13.969 1 97.12 124 PRO A CA 1
ATOM 947 C C . PRO A 1 124 ? -12.203 11.805 12.727 1 97.12 124 PRO A C 1
ATOM 949 O O . PRO A 1 124 ? -11 11.547 12.664 1 97.12 124 PRO A O 1
ATOM 952 N N . VAL A 1 125 ? -12.852 12.352 11.758 1 98.12 125 VAL A N 1
ATOM 953 C CA . VAL A 1 125 ? -12.242 12.797 10.516 1 98.12 125 VAL A CA 1
ATOM 954 C C . VAL A 1 125 ? -12.492 14.289 10.32 1 98.12 125 VAL A C 1
ATOM 956 O O . VAL A 1 125 ? -13.633 14.758 10.453 1 98.12 125 VAL A O 1
ATOM 959 N N . TYR A 1 126 ? -11.445 15.023 10.023 1 97.94 126 TYR A N 1
ATOM 960 C CA . TYR A 1 126 ? -11.555 16.469 9.859 1 97.94 126 TYR A CA 1
ATOM 961 C C . TYR A 1 126 ? -10.977 16.922 8.523 1 97.94 126 TYR A C 1
ATOM 963 O O . TYR A 1 126 ? -10.031 16.312 8.016 1 97.94 126 TYR A O 1
ATOM 971 N N . GLU A 1 127 ? -11.57 17.969 8.008 1 98 127 GLU A N 1
ATOM 972 C CA . GLU A 1 127 ? -10.859 18.734 6.98 1 98 127 GLU A CA 1
ATOM 973 C C . GLU A 1 127 ? -9.703 19.531 7.582 1 98 127 GLU A C 1
ATOM 975 O O . GLU A 1 127 ? -9.742 19.891 8.758 1 98 127 GLU A O 1
ATOM 980 N N . PRO A 1 128 ? -8.695 19.781 6.762 1 98.31 128 PRO A N 1
ATOM 981 C CA . PRO A 1 128 ? -7.527 20.484 7.305 1 98.31 128 PRO A CA 1
ATOM 982 C C . PRO A 1 128 ? -7.891 21.766 8.031 1 98.31 128 PRO A C 1
ATOM 984 O O . PRO A 1 128 ? -7.43 22 9.156 1 98.31 128 PRO A O 1
ATOM 987 N N . LYS A 1 129 ? -8.727 22.562 7.48 1 97.38 129 LYS A N 1
ATOM 988 C CA . LYS A 1 129 ? -9.109 23.828 8.078 1 97.38 129 LYS A CA 1
ATOM 989 C C . LYS A 1 129 ? -9.773 23.641 9.43 1 97.38 129 LYS A C 1
ATOM 991 O O . LYS A 1 129 ? -9.445 24.328 10.398 1 97.38 129 LYS A O 1
ATOM 996 N N . ASN A 1 130 ? -10.68 22.734 9.461 1 97.56 130 ASN A N 1
ATOM 997 C CA . ASN A 1 130 ? -11.414 22.469 10.695 1 97.56 130 ASN A CA 1
ATOM 998 C C . ASN A 1 130 ? -10.508 21.875 11.766 1 97.56 130 ASN A C 1
ATOM 1000 O O . ASN A 1 130 ? -10.68 22.156 12.953 1 97.56 130 ASN A O 1
ATOM 1004 N N . PHE A 1 131 ? -9.609 21.031 11.398 1 98.12 131 PHE A N 1
ATOM 1005 C CA . PHE A 1 131 ? -8.688 20.438 12.367 1 98.12 131 PHE A CA 1
ATOM 1006 C C . PHE A 1 131 ? -7.77 21.5 12.961 1 98.12 131 PHE A C 1
ATOM 1008 O O . PHE A 1 131 ? -7.484 21.469 14.156 1 98.12 131 PHE A O 1
ATOM 1015 N N . LEU A 1 132 ? -7.293 22.406 12.109 1 97.31 132 LEU A N 1
ATOM 1016 C CA . LEU A 1 132 ? -6.48 23.531 12.578 1 97.31 132 LEU A CA 1
ATOM 1017 C C . LEU A 1 132 ? -7.223 24.328 13.648 1 97.31 132 LEU A C 1
ATOM 1019 O O . LEU A 1 132 ? -6.645 24.688 14.672 1 97.31 132 LEU A O 1
ATOM 1023 N N . SER A 1 133 ? -8.453 24.609 13.32 1 96.44 133 SER A N 1
ATOM 1024 C CA . SER A 1 133 ? -9.273 25.344 14.266 1 96.44 133 SER A CA 1
ATOM 1025 C C . SER A 1 133 ? -9.422 24.594 15.586 1 96.44 133 SER A C 1
ATOM 1027 O O . SER A 1 133 ? -9.375 25.203 16.656 1 96.44 133 SER A O 1
ATOM 1029 N N . MET A 1 134 ? -9.625 23.312 15.484 1 95 134 MET A N 1
ATOM 1030 C CA . MET A 1 134 ? -9.75 22.469 16.672 1 95 134 MET A CA 1
ATOM 1031 C C . MET A 1 134 ? -8.469 22.484 17.5 1 95 134 MET A C 1
ATOM 1033 O O . MET A 1 134 ? -8.516 22.594 18.719 1 95 134 MET A O 1
ATOM 1037 N N . LEU A 1 135 ? -7.336 22.406 16.859 1 94.81 135 LEU A N 1
ATOM 1038 C CA . LEU A 1 135 ? -6.047 22.438 17.547 1 94.81 135 LEU A CA 1
ATOM 1039 C C . LEU A 1 135 ? -5.848 23.766 18.266 1 94.81 135 LEU A C 1
ATOM 1041 O O . LEU A 1 135 ? -5.309 23.812 19.359 1 94.81 135 LEU A O 1
ATOM 1045 N N . ASP A 1 136 ? -6.25 24.859 17.594 1 91.88 136 ASP A N 1
ATOM 1046 C CA . ASP A 1 136 ? -6.113 26.188 18.188 1 91.88 136 ASP A CA 1
ATOM 1047 C C . ASP A 1 136 ? -6.973 26.328 19.438 1 91.88 136 ASP A C 1
ATOM 1049 O O . ASP A 1 136 ? -6.578 27 20.391 1 91.88 136 ASP A O 1
ATOM 1053 N N . LEU A 1 137 ? -8.047 25.719 19.391 1 89.44 137 LEU A N 1
ATOM 1054 C CA . LEU A 1 137 ? -8.953 25.766 20.531 1 89.44 137 LEU A CA 1
ATOM 1055 C C . LEU A 1 137 ? -8.391 24.984 21.719 1 89.44 137 LEU A C 1
ATOM 1057 O O . LEU A 1 137 ? -8.531 25.406 22.859 1 89.44 137 LEU A O 1
ATOM 1061 N N . ILE A 1 138 ? -7.703 23.906 21.547 1 84.12 138 ILE A N 1
ATOM 1062 C CA . ILE A 1 138 ? -7.105 23.078 22.594 1 84.12 138 ILE A CA 1
ATOM 1063 C C . ILE A 1 138 ? -5.922 23.812 23.219 1 84.12 138 ILE A C 1
ATOM 1065 O O . ILE A 1 138 ? -5.73 23.781 24.438 1 84.12 138 ILE A O 1
ATOM 1069 N N . GLN A 1 139 ? -5.094 24.438 22.438 1 80.44 139 GLN A N 1
ATOM 1070 C CA . GLN A 1 139 ? -3.934 25.172 22.938 1 80.44 139 GLN A CA 1
ATOM 1071 C C . GLN A 1 139 ? -4.359 26.359 23.797 1 80.44 139 GLN A C 1
ATOM 1073 O O . GLN A 1 139 ? -3.688 26.703 24.766 1 80.44 139 GLN A O 1
ATOM 1078 N N . LYS A 1 140 ? -5.504 27.078 23.516 1 77.25 140 LYS A N 1
ATOM 1079 C CA . LYS A 1 140 ? -5.969 28.219 24.281 1 77.25 140 LYS A CA 1
ATOM 1080 C C . LYS A 1 140 ? -6.52 27.797 25.641 1 77.25 140 LYS A C 1
ATOM 1082 O O . LYS A 1 140 ? -6.516 28.578 26.594 1 77.25 140 LYS A O 1
ATOM 1087 N N . THR A 1 141 ? -6.918 26.641 25.703 1 74.5 141 THR A N 1
ATOM 1088 C CA . THR A 1 141 ? -7.504 26.172 26.969 1 74.5 141 THR A CA 1
ATOM 1089 C C . THR A 1 141 ? -6.426 25.656 27.906 1 74.5 141 THR A C 1
ATOM 1091 O O . THR A 1 141 ? -6.66 25.516 29.109 1 74.5 141 THR A O 1
ATOM 1094 N N . ASP A 1 142 ? -5.184 25.391 27.547 1 59.88 142 ASP A N 1
ATOM 1095 C CA . ASP A 1 142 ? -4.078 25 28.422 1 59.88 142 ASP A CA 1
ATOM 1096 C C . ASP A 1 142 ? -3.291 26.234 28.891 1 59.88 142 ASP A C 1
ATOM 1098 O O . ASP A 1 142 ? -2.824 26.281 30.031 1 59.88 142 ASP A O 1
ATOM 1102 N N . MET B 1 1 ? 7.062 -24.188 0.116 1 95.5 1 MET B N 1
ATOM 1103 C CA . MET B 1 1 ? 7.82 -23.125 -0.536 1 95.5 1 MET B CA 1
ATOM 1104 C C . MET B 1 1 ? 7.016 -21.828 -0.58 1 95.5 1 MET B C 1
ATOM 1106 O O . MET B 1 1 ? 5.848 -21.844 -0.964 1 95.5 1 MET B O 1
ATOM 1110 N N . ASN B 1 2 ? 7.621 -20.688 -0.069 1 98.44 2 ASN B N 1
ATOM 1111 C CA . ASN B 1 2 ? 6.969 -19.391 -0.061 1 98.44 2 ASN B CA 1
ATOM 1112 C C . ASN B 1 2 ? 7.375 -18.547 -1.271 1 98.44 2 ASN B C 1
ATOM 1114 O O . ASN B 1 2 ? 8.562 -18.328 -1.504 1 98.44 2 ASN B O 1
ATOM 1118 N N . VAL B 1 3 ? 6.359 -18.062 -1.983 1 98.75 3 VAL B N 1
ATOM 1119 C CA . VAL B 1 3 ? 6.609 -17.359 -3.238 1 98.75 3 VAL B CA 1
ATOM 1120 C C . VAL B 1 3 ? 5.781 -16.078 -3.291 1 98.75 3 VAL B C 1
ATOM 1122 O O . VAL B 1 3 ? 4.562 -16.125 -3.107 1 98.75 3 VAL B O 1
ATOM 1125 N N . LEU B 1 4 ? 6.418 -15 -3.488 1 98.88 4 LEU B N 1
ATOM 1126 C CA . LEU B 1 4 ? 5.68 -13.75 -3.678 1 98.88 4 LEU B CA 1
ATOM 1127 C C . LEU B 1 4 ? 5.461 -13.469 -5.16 1 98.88 4 LEU B C 1
ATOM 1129 O O . LEU B 1 4 ? 6.402 -13.539 -5.953 1 98.88 4 LEU B O 1
ATOM 1133 N N . PHE B 1 5 ? 4.211 -13.234 -5.477 1 98.81 5 PHE B N 1
ATOM 1134 C CA . PHE B 1 5 ? 3.838 -12.945 -6.852 1 98.81 5 PHE B CA 1
ATOM 1135 C C . PHE B 1 5 ? 3.814 -11.438 -7.098 1 98.81 5 PHE B C 1
ATOM 1137 O O . PHE B 1 5 ? 3.135 -10.695 -6.383 1 98.81 5 PHE B O 1
ATOM 1144 N N . ASP B 1 6 ? 4.562 -11.047 -8.094 1 97.88 6 ASP B N 1
ATOM 1145 C CA . ASP B 1 6 ? 4.562 -9.648 -8.523 1 97.88 6 ASP B CA 1
ATOM 1146 C C . ASP B 1 6 ? 3.17 -9.211 -8.969 1 97.88 6 ASP B C 1
ATOM 1148 O O . ASP B 1 6 ? 2.361 -10.039 -9.398 1 97.88 6 ASP B O 1
ATOM 1152 N N . THR B 1 7 ? 2.922 -7.926 -8.859 1 97.25 7 THR B N 1
ATOM 1153 C CA . THR B 1 7 ? 1.615 -7.363 -9.18 1 97.25 7 THR B CA 1
ATOM 1154 C C . THR B 1 7 ? 1.208 -7.711 -10.609 1 97.25 7 THR B C 1
ATOM 1156 O O . THR B 1 7 ? 0.08 -8.148 -10.844 1 97.25 7 THR B O 1
ATOM 1159 N N . ASN B 1 8 ? 2.119 -7.605 -11.555 1 96.06 8 ASN B N 1
ATOM 1160 C CA . ASN B 1 8 ? 1.793 -7.828 -12.953 1 96.06 8 ASN B CA 1
ATOM 1161 C C . ASN B 1 8 ? 1.435 -9.281 -13.227 1 96.06 8 ASN B C 1
ATOM 1163 O O . ASN B 1 8 ? 0.597 -9.578 -14.078 1 96.06 8 ASN B O 1
ATOM 1167 N N . VAL B 1 9 ? 2.055 -10.188 -12.492 1 98.31 9 VAL B N 1
ATOM 1168 C CA . VAL B 1 9 ? 1.75 -11.602 -12.664 1 98.31 9 VAL B CA 1
ATOM 1169 C C . VAL B 1 9 ? 0.311 -11.875 -12.234 1 98.31 9 VAL B C 1
ATOM 1171 O O . VAL B 1 9 ? -0.426 -12.586 -12.922 1 98.31 9 VAL B O 1
ATOM 1174 N N . ILE B 1 10 ? -0.1 -11.336 -11.125 1 98.38 10 ILE B N 1
ATOM 1175 C CA . ILE B 1 10 ? -1.467 -11.484 -10.641 1 98.38 10 ILE B CA 1
ATOM 1176 C C . ILE B 1 10 ? -2.438 -10.812 -11.602 1 98.38 10 ILE B C 1
ATOM 1178 O O . ILE B 1 10 ? -3.471 -11.383 -11.961 1 98.38 10 ILE B O 1
ATOM 1182 N N . LEU B 1 11 ? -2.088 -9.625 -12.109 1 96.88 11 LEU B N 1
ATOM 1183 C CA . LEU B 1 11 ? -2.922 -8.898 -13.055 1 96.88 11 LEU B CA 1
ATOM 1184 C C . LEU B 1 11 ? -3.092 -9.68 -14.344 1 96.88 11 LEU B C 1
ATOM 1186 O O . LEU B 1 11 ? -4.164 -9.656 -14.961 1 96.88 11 LEU B O 1
ATOM 1190 N N . ASP B 1 12 ? -2.004 -10.32 -14.781 1 97.06 12 ASP B N 1
ATOM 1191 C CA . ASP B 1 12 ? -2.078 -11.125 -15.992 1 97.06 12 ASP B CA 1
ATOM 1192 C C . ASP B 1 12 ? -3.191 -12.164 -15.898 1 97.06 12 ASP B C 1
ATOM 1194 O O . ASP B 1 12 ? -3.93 -12.383 -16.859 1 97.06 12 ASP B O 1
ATOM 1198 N N . VAL B 1 13 ? -3.303 -12.766 -14.758 1 97.38 13 VAL B N 1
ATOM 1199 C CA . VAL B 1 13 ? -4.316 -13.797 -14.562 1 97.38 13 VAL B CA 1
ATOM 1200 C C . VAL B 1 13 ? -5.699 -13.148 -14.469 1 97.38 13 VAL B C 1
ATOM 1202 O O . VAL B 1 13 ? -6.621 -13.531 -15.188 1 97.38 13 VAL B O 1
ATOM 1205 N N . LEU B 1 14 ? -5.855 -12.125 -13.656 1 96.38 14 LEU B N 1
ATOM 1206 C CA . LEU B 1 14 ? -7.148 -11.516 -13.367 1 96.38 14 LEU B CA 1
ATOM 1207 C C . LEU B 1 14 ? -7.746 -10.891 -14.625 1 96.38 14 LEU B C 1
ATOM 1209 O O . LEU B 1 14 ? -8.969 -10.891 -14.805 1 96.38 14 LEU B O 1
ATOM 1213 N N . LEU B 1 15 ? -6.848 -10.383 -15.5 1 94.19 15 LEU B N 1
ATOM 1214 C CA . LEU B 1 15 ? -7.316 -9.68 -16.688 1 94.19 15 LEU B CA 1
ATOM 1215 C C . LEU B 1 15 ? -7.117 -10.523 -17.938 1 94.19 15 LEU B C 1
ATOM 1217 O O . LEU B 1 15 ? -7.312 -10.047 -19.062 1 94.19 15 LEU B O 1
ATOM 1221 N N . ALA B 1 16 ? -6.719 -11.727 -17.766 1 94.31 16 ALA B N 1
ATOM 1222 C CA . ALA B 1 16 ? -6.512 -12.664 -18.875 1 94.31 16 ALA B CA 1
ATOM 1223 C C . ALA B 1 16 ? -5.629 -12.047 -19.953 1 94.31 16 ALA B C 1
ATOM 1225 O O . ALA B 1 16 ? -5.98 -12.062 -21.141 1 94.31 16 ALA B O 1
ATOM 1226 N N . ARG B 1 17 ? -4.566 -11.438 -19.5 1 94.44 17 ARG B N 1
ATOM 1227 C CA . ARG B 1 17 ? -3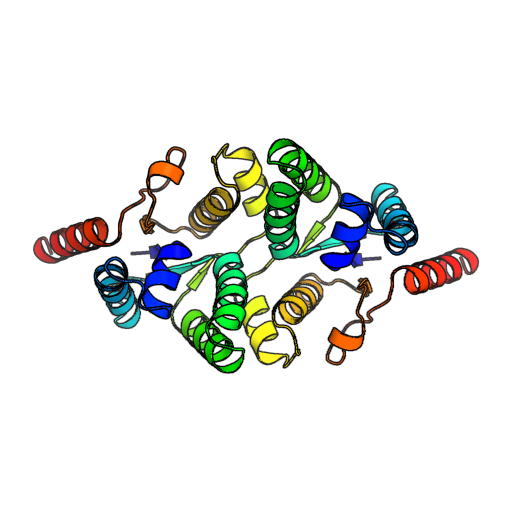.646 -10.805 -20.438 1 94.44 17 ARG B CA 1
ATOM 1228 C C . ARG B 1 17 ? -2.797 -11.844 -21.156 1 94.44 17 ARG B C 1
ATOM 1230 O O . ARG B 1 17 ? -1.724 -12.219 -20.688 1 94.44 17 ARG B O 1
ATOM 1237 N N . GLU B 1 18 ? -3.193 -12.211 -22.391 1 94.19 18 GLU B N 1
ATOM 1238 C CA . GLU B 1 18 ? -2.459 -13.195 -23.188 1 94.19 18 GLU B CA 1
ATOM 1239 C C . GLU B 1 18 ? -1.209 -12.578 -23.797 1 94.19 18 GLU B C 1
ATOM 1241 O O . GLU B 1 18 ? -1.209 -11.406 -24.172 1 94.19 18 GLU B O 1
ATOM 1246 N N . PRO B 1 19 ? -0.025 -13.383 -23.891 1 95 19 PRO B N 1
ATOM 1247 C CA . PRO B 1 19 ? 0.133 -14.805 -23.578 1 95 19 PRO B CA 1
ATOM 1248 C C . PRO B 1 19 ? 0.606 -15.039 -22.141 1 95 19 PRO B C 1
ATOM 1250 O O . PRO B 1 19 ? 0.801 -16.188 -21.734 1 95 19 PRO B O 1
ATOM 1253 N N . PHE B 1 20 ? 0.649 -14.016 -21.344 1 94.19 20 PHE B N 1
ATOM 1254 C CA . PHE B 1 20 ? 1.293 -14.062 -20.031 1 94.19 20 PHE B CA 1
ATOM 1255 C C . PHE B 1 20 ? 0.394 -14.742 -19.016 1 94.19 20 PHE B C 1
ATOM 1257 O O . PHE B 1 20 ? 0.879 -15.281 -18.016 1 94.19 20 PHE B O 1
ATOM 1264 N N . SER B 1 21 ? -0.839 -14.828 -19.328 1 96.81 21 SER B N 1
ATOM 1265 C CA . SER B 1 21 ? -1.819 -15.32 -18.359 1 96.81 21 SER B CA 1
ATOM 1266 C C . SER B 1 21 ? -1.713 -16.828 -18.188 1 96.81 21 SER B C 1
ATOM 1268 O O . SER B 1 21 ? -2.012 -17.359 -17.109 1 96.81 21 SER B O 1
ATOM 1270 N N . THR B 1 22 ? -1.269 -17.531 -19.156 1 97.25 22 THR B N 1
ATOM 1271 C CA . THR B 1 22 ? -1.313 -18.984 -19.125 1 97.25 22 THR B CA 1
ATOM 1272 C C . THR B 1 22 ? -0.386 -19.531 -18.031 1 97.25 22 THR B C 1
ATOM 1274 O O . THR B 1 22 ? -0.831 -20.234 -17.125 1 97.25 22 THR B O 1
ATOM 1277 N N . ASP B 1 23 ? 0.851 -19.188 -18.109 1 97.56 23 ASP B N 1
ATOM 1278 C CA . ASP B 1 23 ? 1.812 -19.672 -17.125 1 97.56 23 ASP B CA 1
ATOM 1279 C C . ASP B 1 23 ? 1.494 -19.125 -15.734 1 97.56 23 ASP B C 1
ATOM 1281 O O . ASP B 1 23 ? 1.635 -19.844 -14.734 1 97.56 23 ASP B O 1
ATOM 1285 N N . ALA B 1 24 ? 1.09 -17.891 -15.672 1 98.19 24 ALA B N 1
ATOM 1286 C CA . ALA B 1 24 ? 0.721 -17.281 -14.391 1 98.19 24 ALA B CA 1
ATOM 1287 C C . ALA B 1 24 ? -0.458 -18.016 -13.758 1 98.19 24 ALA B C 1
ATOM 1289 O O . ALA B 1 24 ? -0.459 -18.266 -12.555 1 98.19 24 ALA B O 1
ATOM 1290 N N . ALA B 1 25 ? -1.408 -18.359 -14.602 1 98.19 25 ALA B N 1
ATOM 1291 C CA . ALA B 1 25 ? -2.586 -19.078 -14.109 1 98.19 25 ALA B CA 1
ATOM 1292 C C . ALA B 1 25 ? -2.215 -20.453 -13.594 1 98.19 25 ALA B C 1
ATOM 1294 O O . ALA B 1 25 ? -2.76 -20.922 -12.586 1 98.19 25 ALA B O 1
ATOM 1295 N N . ASN B 1 26 ? -1.336 -21.094 -14.273 1 98 26 ASN B N 1
ATOM 1296 C CA . ASN B 1 26 ? -0.861 -22.391 -13.82 1 98 26 ASN B CA 1
ATOM 1297 C C . ASN B 1 26 ? -0.184 -22.297 -12.453 1 98 26 ASN B C 1
ATOM 1299 O O . ASN B 1 26 ? -0.363 -23.172 -11.609 1 98 26 ASN B O 1
ATOM 1303 N N . LEU B 1 27 ? 0.553 -21.281 -12.219 1 98.31 27 LEU B N 1
ATOM 1304 C CA . LEU B 1 27 ? 1.225 -21.078 -10.938 1 98.31 27 LEU B CA 1
ATOM 1305 C C . LEU B 1 27 ? 0.216 -20.781 -9.836 1 98.31 27 LEU B C 1
ATOM 1307 O O . LEU B 1 27 ? 0.33 -21.297 -8.727 1 98.31 27 LEU B O 1
ATOM 1311 N N . LEU B 1 28 ? -0.752 -19.922 -10.133 1 98.25 28 LEU B N 1
ATOM 1312 C CA . LEU B 1 28 ? -1.767 -19.609 -9.141 1 98.25 28 LEU B CA 1
ATOM 1313 C C . LEU B 1 28 ? -2.596 -20.828 -8.789 1 98.25 28 LEU B C 1
ATOM 1315 O O . LEU B 1 28 ? -3.041 -20.984 -7.648 1 98.25 28 LEU B O 1
ATOM 1319 N N . ALA B 1 29 ? -2.771 -21.719 -9.781 1 98.06 29 ALA B N 1
ATOM 1320 C CA . ALA B 1 29 ? -3.453 -22.984 -9.508 1 98.06 29 ALA B CA 1
ATOM 1321 C C . ALA B 1 29 ? -2.676 -23.828 -8.5 1 98.06 29 ALA B C 1
ATOM 1323 O O . ALA B 1 29 ? -3.271 -24.5 -7.66 1 98.06 29 ALA B O 1
ATOM 1324 N N . LYS B 1 30 ? -1.401 -23.797 -8.57 1 98.06 30 LYS B N 1
ATOM 1325 C CA . LYS B 1 30 ? -0.576 -24.5 -7.598 1 98.06 30 LYS B CA 1
ATOM 1326 C C . LYS B 1 30 ? -0.729 -23.906 -6.203 1 98.06 30 LYS B C 1
ATOM 1328 O O . LYS B 1 30 ? -0.666 -24.625 -5.203 1 98.06 30 LYS B O 1
ATOM 1333 N N . VAL B 1 31 ? -0.884 -22.594 -6.066 1 98.56 31 VAL B N 1
ATOM 1334 C CA . VAL B 1 31 ? -1.171 -21.938 -4.789 1 98.56 31 VAL B CA 1
ATOM 1335 C C . VAL B 1 31 ? -2.516 -22.438 -4.254 1 98.56 31 VAL B C 1
ATOM 1337 O O . VAL B 1 31 ? -2.629 -22.797 -3.08 1 98.56 31 VAL B O 1
ATOM 1340 N N . GLU B 1 32 ? -3.475 -22.469 -5.156 1 97.88 32 GLU B N 1
ATOM 1341 C CA . GLU B 1 32 ? -4.82 -22.891 -4.789 1 97.88 32 GLU B CA 1
ATOM 1342 C C . GLU B 1 32 ? -4.812 -24.312 -4.242 1 97.88 32 GLU B C 1
ATOM 1344 O O . GLU B 1 32 ? -5.586 -24.641 -3.34 1 97.88 32 GLU B O 1
ATOM 1349 N N . ARG B 1 33 ? -3.926 -25.094 -4.781 1 97.31 33 ARG B N 1
ATOM 1350 C CA . ARG B 1 33 ? -3.84 -26.5 -4.383 1 97.31 33 ARG B CA 1
ATOM 1351 C C . ARG B 1 33 ? -2.863 -26.672 -3.225 1 97.31 33 ARG B C 1
ATOM 1353 O O . ARG B 1 33 ? -2.533 -27.812 -2.852 1 97.31 33 ARG B O 1
ATOM 1360 N N . SER B 1 34 ? -2.322 -25.641 -2.707 1 97.25 34 SER B N 1
ATOM 1361 C CA . SER B 1 34 ? -1.419 -25.625 -1.562 1 97.25 34 SER B CA 1
ATOM 1362 C C . SER B 1 34 ? -0.133 -26.391 -1.86 1 97.25 34 SER B C 1
ATOM 1364 O O . SER B 1 34 ? 0.479 -26.953 -0.956 1 97.25 34 SER B O 1
ATOM 1366 N N . GLU B 1 35 ? 0.14 -26.438 -3.174 1 97.12 35 GLU B N 1
ATOM 1367 C CA . GLU B 1 35 ? 1.429 -27.016 -3.551 1 97.12 35 GLU B CA 1
ATOM 1368 C C . GLU B 1 35 ? 2.572 -26.047 -3.238 1 97.12 35 GLU B C 1
ATOM 1370 O O . GLU B 1 35 ? 3.695 -26.484 -2.969 1 97.12 35 GLU B O 1
ATOM 1375 N N . ILE B 1 36 ? 2.344 -24.781 -3.344 1 98 36 ILE B N 1
ATOM 1376 C CA . ILE B 1 36 ? 3.217 -23.719 -2.875 1 98 36 ILE B CA 1
ATOM 1377 C C . ILE B 1 36 ? 2.4 -22.688 -2.088 1 98 36 ILE B C 1
ATOM 1379 O O . ILE B 1 36 ? 1.171 -22.672 -2.176 1 98 36 ILE B O 1
ATOM 1383 N N . ILE B 1 37 ? 3.068 -21.953 -1.256 1 98.69 37 ILE B N 1
ATOM 1384 C CA . ILE B 1 37 ? 2.4 -20.891 -0.503 1 98.69 37 ILE B CA 1
ATOM 1385 C C . ILE B 1 37 ? 2.596 -19.547 -1.21 1 98.69 37 ILE B C 1
ATOM 1387 O O . ILE B 1 37 ? 3.723 -19.062 -1.33 1 98.69 37 ILE B O 1
ATOM 1391 N N . GLY B 1 38 ? 1.496 -18.969 -1.684 1 98.81 38 GLY B N 1
ATOM 1392 C CA . GLY B 1 38 ? 1.545 -17.719 -2.406 1 98.81 38 GLY B CA 1
ATOM 1393 C C . GLY B 1 38 ? 1.474 -16.5 -1.496 1 98.81 38 GLY B C 1
ATOM 1394 O O . GLY B 1 38 ? 0.628 -16.438 -0.601 1 98.81 38 GLY B O 1
ATOM 1395 N N . PHE B 1 39 ? 2.344 -15.562 -1.727 1 98.94 39 PHE B N 1
ATOM 1396 C CA . PHE B 1 39 ? 2.332 -14.273 -1.043 1 98.94 39 PHE B CA 1
ATOM 1397 C C . PHE B 1 39 ? 1.991 -13.156 -2.014 1 98.94 39 PHE B C 1
ATOM 1399 O O . PHE B 1 39 ? 2.4 -13.188 -3.176 1 98.94 39 PHE B O 1
ATOM 1406 N N . ALA B 1 40 ? 1.238 -12.234 -1.553 1 98.88 40 ALA B N 1
ATOM 1407 C CA . ALA B 1 40 ? 1.049 -10.945 -2.211 1 98.88 40 ALA B CA 1
ATOM 1408 C C . ALA B 1 40 ? 1.446 -9.797 -1.291 1 98.88 40 ALA B C 1
ATOM 1410 O O . ALA B 1 40 ? 1.178 -9.836 -0.088 1 98.88 40 ALA B O 1
ATOM 1411 N N . CYS B 1 41 ? 2.145 -8.82 -1.84 1 98.81 41 CYS B N 1
ATOM 1412 C CA . CYS B 1 41 ? 2.463 -7.613 -1.088 1 98.81 41 CYS B CA 1
ATOM 1413 C C . CYS B 1 41 ? 1.196 -6.84 -0.738 1 98.81 41 CYS B C 1
ATOM 1415 O O . CYS B 1 41 ? 0.266 -6.766 -1.543 1 98.81 41 CYS B O 1
ATOM 1417 N N . ALA B 1 42 ? 1.155 -6.242 0.432 1 98.88 42 ALA B N 1
ATOM 1418 C CA . ALA B 1 42 ? -0.017 -5.469 0.835 1 98.88 42 ALA B CA 1
ATOM 1419 C C . ALA B 1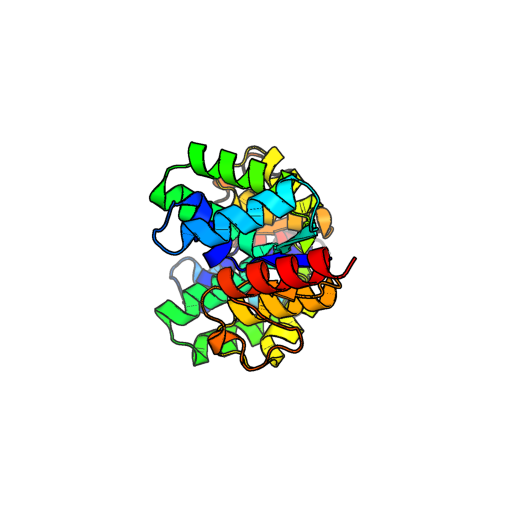 42 ? -0.352 -4.398 -0.201 1 98.88 42 ALA B C 1
ATOM 1421 O O . ALA B 1 42 ? -1.523 -4.168 -0.509 1 98.88 42 ALA B O 1
ATOM 1422 N N . THR B 1 43 ? 0.641 -3.771 -0.771 1 98.06 43 THR B N 1
ATOM 1423 C CA . THR B 1 43 ? 0.42 -2.709 -1.746 1 98.06 43 THR B CA 1
ATOM 1424 C C . THR B 1 43 ? -0.114 -3.279 -3.057 1 98.06 43 THR B C 1
ATOM 1426 O O . THR B 1 43 ? -0.776 -2.576 -3.822 1 98.06 43 THR B O 1
ATOM 1429 N N . THR B 1 44 ? 0.166 -4.555 -3.334 1 98 44 THR B N 1
ATOM 1430 C CA . THR B 1 44 ? -0.384 -5.219 -4.512 1 98 44 THR B CA 1
ATOM 1431 C C . THR B 1 44 ? -1.907 -5.273 -4.438 1 98 44 THR B C 1
ATOM 1433 O O . THR B 1 44 ? -2.59 -5.051 -5.441 1 98 44 THR B O 1
ATOM 1436 N N . ILE B 1 45 ? -2.447 -5.484 -3.275 1 98.44 45 ILE B N 1
ATOM 1437 C CA . ILE B 1 45 ? -3.887 -5.621 -3.086 1 98.44 45 ILE B CA 1
ATOM 1438 C C . ILE B 1 45 ? -4.582 -4.309 -3.439 1 98.44 45 ILE B C 1
ATOM 1440 O O . ILE B 1 45 ? -5.559 -4.297 -4.191 1 98.44 45 ILE B O 1
ATOM 1444 N N . THR B 1 46 ? -4.031 -3.203 -2.984 1 97.06 46 THR B N 1
ATOM 1445 C CA . THR B 1 46 ? -4.664 -1.917 -3.256 1 97.06 46 THR B CA 1
ATOM 1446 C C . THR B 1 46 ? -4.473 -1.517 -4.715 1 97.06 46 THR B C 1
ATOM 1448 O O . THR B 1 46 ? -5.375 -0.939 -5.328 1 97.06 46 THR B O 1
ATOM 1451 N N . THR B 1 47 ? -3.332 -1.818 -5.258 1 95.94 47 THR B N 1
ATOM 1452 C CA . THR B 1 47 ? -3.072 -1.526 -6.664 1 95.94 47 THR B CA 1
ATOM 1453 C C . THR B 1 47 ? -4.027 -2.305 -7.562 1 95.94 47 THR B C 1
ATOM 1455 O O . THR B 1 47 ? -4.594 -1.747 -8.508 1 95.94 47 THR B O 1
ATOM 1458 N N . ILE B 1 48 ? -4.234 -3.555 -7.254 1 96.88 48 ILE B N 1
ATOM 1459 C CA . ILE B 1 48 ? -5.125 -4.387 -8.055 1 96.88 48 ILE B CA 1
ATOM 1460 C C . ILE B 1 48 ? -6.559 -3.887 -7.922 1 96.88 48 ILE B C 1
ATOM 1462 O O . ILE B 1 48 ? -7.309 -3.859 -8.898 1 96.88 48 ILE B O 1
ATOM 1466 N N . HIS B 1 49 ? -6.926 -3.518 -6.723 1 96.88 49 HIS B N 1
ATOM 1467 C CA . HIS B 1 49 ? -8.266 -2.955 -6.562 1 96.88 49 HIS B CA 1
ATOM 1468 C C . HIS B 1 49 ? -8.469 -1.754 -7.477 1 96.88 49 HIS B C 1
ATOM 1470 O O . HIS B 1 49 ? -9.492 -1.661 -8.164 1 96.88 49 HIS B O 1
ATOM 1476 N N . TYR B 1 50 ? -7.504 -0.92 -7.48 1 93.88 50 TYR B N 1
ATOM 1477 C CA . TYR B 1 50 ? -7.578 0.295 -8.281 1 93.88 50 TYR B CA 1
ATOM 1478 C C . TYR B 1 50 ? -7.68 -0.037 -9.766 1 93.88 50 TYR B C 1
ATOM 1480 O O . TYR B 1 50 ? -8.594 0.424 -10.453 1 93.88 50 TYR B O 1
ATOM 1488 N N . LEU B 1 51 ? -6.812 -0.819 -10.258 1 94.5 51 LEU B N 1
ATOM 1489 C CA . LEU B 1 51 ? -6.758 -1.149 -11.68 1 94.5 51 LEU B CA 1
ATOM 1490 C C . LEU B 1 51 ? -7.992 -1.937 -12.109 1 94.5 51 LEU B C 1
AT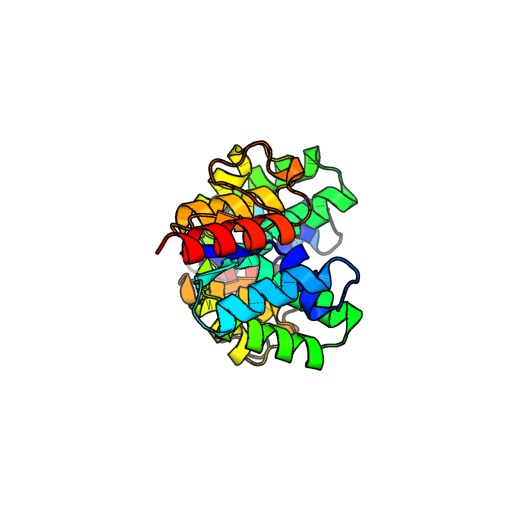OM 1492 O O . LEU B 1 51 ? -8.547 -1.698 -13.18 1 94.5 51 LEU B O 1
ATOM 1496 N N . SER B 1 52 ? -8.422 -2.906 -11.273 1 95.62 52 SER B N 1
ATOM 1497 C CA . SER B 1 52 ? -9.602 -3.703 -11.586 1 95.62 52 SER B CA 1
ATOM 1498 C C . SER B 1 52 ? -10.859 -2.84 -11.609 1 95.62 52 SER B C 1
ATOM 1500 O O . SER B 1 52 ? -11.742 -3.045 -12.445 1 95.62 52 SER B O 1
ATOM 1502 N N . THR B 1 53 ? -10.945 -1.891 -10.688 1 95.62 53 THR B N 1
ATOM 1503 C CA . THR B 1 53 ? -12.094 -0.99 -10.68 1 95.62 53 THR B CA 1
ATOM 1504 C C . THR B 1 53 ? -12.156 -0.182 -11.977 1 95.62 53 THR B C 1
ATOM 1506 O O . THR B 1 53 ? -13.227 -0.059 -12.578 1 95.62 53 THR B O 1
ATOM 1509 N N . LYS B 1 54 ? -11.031 0.3 -12.414 1 94.56 54 LYS B N 1
ATOM 1510 C CA . LYS B 1 54 ? -10.961 1.119 -13.617 1 94.56 54 LYS B CA 1
ATOM 1511 C C . LYS B 1 54 ? -11.305 0.3 -14.859 1 94.56 54 LYS B C 1
ATOM 1513 O O . LYS B 1 54 ? -11.984 0.789 -15.766 1 94.56 54 LYS B O 1
ATOM 1518 N N . MET B 1 55 ? -10.938 -0.924 -14.859 1 95.44 55 MET B N 1
ATOM 1519 C CA . MET B 1 55 ? -11.016 -1.718 -16.078 1 95.44 55 MET B CA 1
ATOM 1520 C C . MET B 1 55 ? -12.297 -2.555 -16.109 1 95.44 55 MET B C 1
ATOM 1522 O O . MET B 1 55 ? -12.867 -2.795 -17.172 1 95.44 55 MET B O 1
ATOM 1526 N N . LEU B 1 56 ? -12.727 -3.018 -14.891 1 95.94 56 LEU B N 1
ATOM 1527 C CA . LEU B 1 56 ? -13.789 -4.016 -14.852 1 95.94 56 LEU B CA 1
ATOM 1528 C C . LEU B 1 56 ? -14.969 -3.531 -14.008 1 95.94 56 LEU B C 1
ATOM 1530 O O . LEU B 1 56 ? -16.047 -4.129 -14.031 1 95.94 56 LEU B O 1
ATOM 1534 N N . GLY B 1 57 ? -14.797 -2.465 -13.273 1 95.56 57 GLY B N 1
ATOM 1535 C CA . GLY B 1 57 ? -15.844 -1.945 -12.398 1 95.56 57 GLY B CA 1
ATOM 1536 C C . GLY B 1 57 ? -15.695 -2.396 -10.961 1 95.56 57 GLY B C 1
ATOM 1537 O O . GLY B 1 57 ? -14.906 -3.295 -10.664 1 95.56 57 GLY B O 1
ATOM 1538 N N . PRO B 1 58 ? -16.438 -1.762 -10.047 1 94.81 58 PRO B N 1
ATOM 1539 C CA . PRO B 1 58 ? -16.266 -1.975 -8.609 1 94.81 58 PRO B CA 1
ATOM 1540 C C . PRO B 1 58 ? -16.656 -3.383 -8.164 1 94.81 58 PRO B C 1
ATOM 1542 O O . PRO B 1 58 ? -16.062 -3.932 -7.238 1 94.81 58 PRO B O 1
ATOM 1545 N N . GLN B 1 59 ? -17.656 -3.982 -8.773 1 95.56 59 GLN B N 1
ATOM 1546 C CA . GLN B 1 59 ? -18.094 -5.312 -8.375 1 95.56 59 GLN B CA 1
ATOM 1547 C C . GLN B 1 59 ? -17.031 -6.363 -8.688 1 95.56 59 GLN B C 1
ATOM 1549 O O . GLN B 1 59 ? -16.734 -7.223 -7.859 1 95.56 59 GLN B O 1
ATOM 1554 N N . ALA B 1 60 ? -16.5 -6.293 -9.852 1 96 60 ALA B N 1
ATOM 1555 C CA . ALA B 1 60 ? -15.422 -7.203 -10.234 1 96 60 ALA B CA 1
ATOM 1556 C C . ALA B 1 60 ? -14.195 -7.016 -9.352 1 96 60 ALA B C 1
ATOM 1558 O O . ALA B 1 60 ? -13.562 -7.988 -8.938 1 96 60 ALA B O 1
ATOM 1559 N N . ALA B 1 61 ? -13.875 -5.766 -9.078 1 96.38 61 ALA B N 1
ATOM 1560 C CA . ALA B 1 61 ? -12.742 -5.445 -8.211 1 96.38 61 ALA B CA 1
ATOM 1561 C C . ALA B 1 61 ? -12.922 -6.059 -6.824 1 96.38 61 ALA B C 1
ATOM 1563 O O . ALA B 1 61 ? -11.984 -6.637 -6.27 1 96.38 61 ALA B O 1
ATOM 1564 N N . ALA B 1 62 ? -14.117 -5.941 -6.309 1 95.81 62 ALA B N 1
ATOM 1565 C CA . ALA B 1 62 ? -14.398 -6.5 -4.988 1 95.81 62 ALA B CA 1
ATOM 1566 C C . ALA B 1 62 ? -14.203 -8.016 -4.98 1 95.81 62 ALA B C 1
ATOM 1568 O O . ALA B 1 62 ? -13.633 -8.562 -4.035 1 95.81 62 ALA B O 1
ATOM 1569 N N . ARG B 1 63 ? -14.641 -8.672 -5.977 1 96.62 63 ARG B N 1
ATOM 1570 C CA . ARG B 1 63 ? -14.477 -10.117 -6.082 1 96.62 63 ARG B CA 1
ATOM 1571 C C . ARG B 1 63 ? -13 -10.5 -6.16 1 96.62 63 ARG B C 1
ATOM 1573 O O . ARG B 1 63 ? -12.578 -11.484 -5.555 1 96.62 63 ARG B O 1
ATOM 1580 N N . HIS B 1 64 ? -12.289 -9.719 -6.934 1 96.94 64 HIS B N 1
ATOM 1581 C CA . HIS B 1 64 ? -10.859 -9.984 -7.059 1 96.94 64 HIS B CA 1
ATOM 1582 C C . HIS B 1 64 ? -10.148 -9.844 -5.715 1 96.94 64 HIS B C 1
ATOM 1584 O O . HIS B 1 64 ? -9.328 -10.688 -5.348 1 96.94 64 HIS B O 1
ATOM 1590 N N . ILE B 1 65 ? -10.484 -8.766 -4.977 1 97.38 65 ILE B N 1
ATOM 1591 C CA . ILE B 1 65 ? -9.836 -8.523 -3.689 1 97.38 65 ILE B CA 1
ATOM 1592 C C . ILE B 1 65 ? -10.203 -9.641 -2.711 1 97.38 65 ILE B C 1
ATOM 1594 O O . ILE B 1 65 ? -9.336 -10.156 -1.998 1 97.38 65 ILE B O 1
ATOM 1598 N N . GLU B 1 66 ? -11.406 -10.008 -2.725 1 97.25 66 GLU B N 1
ATOM 1599 C CA . GLU B 1 66 ? -11.844 -11.109 -1.867 1 97.25 66 GLU B CA 1
ATOM 1600 C C . GLU B 1 66 ? -11.07 -12.391 -2.176 1 97.25 66 GLU B C 1
ATOM 1602 O O . GLU B 1 66 ? -10.586 -13.07 -1.264 1 97.25 66 GLU B O 1
ATOM 1607 N N . SER B 1 67 ? -10.945 -12.703 -3.414 1 97.69 67 SER B N 1
ATOM 1608 C CA . SER B 1 67 ? -10.234 -13.898 -3.85 1 97.69 67 SER B CA 1
ATOM 1609 C C . SER B 1 67 ? -8.766 -13.844 -3.469 1 97.69 67 SER B C 1
ATOM 1611 O O . SER B 1 67 ? -8.188 -14.836 -3.029 1 97.69 67 SER B O 1
ATOM 1613 N N . LEU B 1 68 ? -8.172 -12.703 -3.648 1 98.38 68 LEU B N 1
ATOM 1614 C CA . LEU B 1 68 ? -6.75 -12.555 -3.354 1 98.38 68 LEU B CA 1
ATOM 1615 C C . LEU B 1 68 ? -6.488 -12.695 -1.859 1 98.38 68 LEU B C 1
ATOM 1617 O O . LEU B 1 68 ? -5.523 -13.352 -1.456 1 98.38 68 LEU B O 1
ATOM 1621 N N . LEU B 1 69 ? -7.355 -12.078 -1.034 1 98.38 69 LEU B N 1
ATOM 1622 C CA . LEU B 1 69 ? -7.188 -12.156 0.412 1 98.38 69 LEU B CA 1
ATOM 1623 C C . LEU B 1 69 ? -7.387 -13.586 0.909 1 98.38 69 LEU B C 1
ATOM 1625 O O . LEU B 1 69 ? -6.785 -13.992 1.906 1 98.38 69 LEU B O 1
ATOM 1629 N N . ALA B 1 70 ? -8.188 -14.352 0.189 1 97.81 70 ALA B N 1
ATOM 1630 C CA . ALA B 1 70 ? -8.43 -15.742 0.557 1 97.81 70 ALA B CA 1
ATOM 1631 C C . ALA B 1 70 ? -7.273 -16.641 0.126 1 97.81 70 ALA B C 1
ATOM 1633 O O . ALA B 1 70 ? -6.945 -17.609 0.808 1 97.81 70 ALA B O 1
ATOM 1634 N N . LEU B 1 71 ? -6.621 -16.297 -0.886 1 98.38 71 LEU B N 1
ATOM 1635 C CA . LEU B 1 71 ? -5.68 -17.203 -1.555 1 98.38 71 LEU B CA 1
ATOM 1636 C C . LEU B 1 71 ? -4.254 -16.938 -1.084 1 98.38 71 LEU B C 1
ATOM 1638 O O . LEU B 1 71 ? -3.461 -17.875 -0.941 1 98.38 71 LEU B O 1
ATOM 1642 N N . PHE B 1 72 ? -3.945 -15.695 -0.807 1 98.81 72 PHE B N 1
ATOM 1643 C CA . PHE B 1 72 ? -2.549 -15.336 -0.594 1 98.81 72 PHE B CA 1
ATOM 1644 C C . PHE B 1 72 ? -2.295 -14.992 0.868 1 98.81 72 PHE B C 1
ATOM 1646 O O . PHE B 1 72 ? -3.166 -14.438 1.541 1 98.81 72 PHE B O 1
ATOM 1653 N N . VAL B 1 73 ? -1.135 -15.344 1.316 1 98.81 73 VAL B N 1
ATOM 1654 C CA . VAL B 1 73 ? -0.595 -14.703 2.512 1 98.81 73 VAL B CA 1
ATOM 1655 C C . VAL B 1 73 ? -0.149 -13.281 2.182 1 98.81 73 VAL B C 1
ATOM 1657 O O . VAL B 1 73 ? 0.486 -13.047 1.151 1 98.81 73 VAL B O 1
ATOM 1660 N N . ILE B 1 74 ? -0.472 -12.352 3.037 1 98.88 74 ILE B N 1
ATOM 1661 C CA . ILE B 1 74 ? -0.156 -10.961 2.734 1 98.88 74 ILE B CA 1
ATOM 1662 C C . ILE B 1 74 ? 1.185 -10.586 3.365 1 98.88 74 ILE B C 1
ATOM 1664 O O . ILE B 1 74 ? 1.36 -10.703 4.582 1 98.88 74 ILE B O 1
ATOM 1668 N N . ALA B 1 75 ? 2.143 -10.203 2.588 1 98.94 75 ALA B N 1
ATOM 1669 C CA . ALA B 1 75 ? 3.375 -9.602 3.088 1 98.94 75 ALA B CA 1
ATOM 1670 C C . ALA B 1 75 ? 3.145 -8.156 3.516 1 98.94 75 ALA B C 1
ATOM 1672 O O . ALA B 1 75 ? 2.793 -7.305 2.693 1 98.94 75 ALA B O 1
ATOM 1673 N N . PRO B 1 76 ? 3.338 -7.895 4.781 1 98.88 76 PRO B N 1
ATOM 1674 C CA . PRO B 1 76 ? 3.027 -6.555 5.281 1 98.88 76 PRO B CA 1
ATOM 1675 C C . PRO B 1 76 ? 3.986 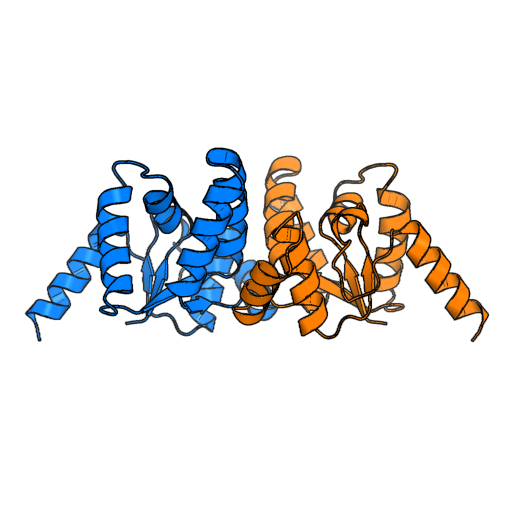-5.492 4.75 1 98.88 76 PRO B C 1
ATOM 1677 O O . PRO B 1 76 ? 5.117 -5.809 4.363 1 98.88 76 PRO B O 1
ATOM 1680 N N . VAL B 1 77 ? 3.512 -4.297 4.68 1 98.88 77 VAL B N 1
ATOM 1681 C CA . VAL B 1 77 ? 4.348 -3.137 4.379 1 98.88 77 VAL B CA 1
ATOM 1682 C C . VAL B 1 77 ? 4.32 -2.164 5.555 1 98.88 77 VAL B C 1
ATOM 1684 O O . VAL B 1 77 ? 3.254 -1.69 5.953 1 98.88 77 VAL B O 1
ATOM 1687 N N . ASN B 1 78 ? 5.469 -1.975 6.148 1 98.69 78 ASN B N 1
ATOM 1688 C CA . ASN B 1 78 ? 5.664 -1.062 7.27 1 98.69 78 ASN B CA 1
ATOM 1689 C C . ASN B 1 78 ? 6.852 -0.134 7.039 1 98.69 78 ASN B C 1
ATOM 1691 O O . ASN B 1 78 ? 7.402 -0.085 5.938 1 98.69 78 ASN B O 1
ATOM 1695 N N . ARG B 1 79 ? 7.18 0.628 8.031 1 98.5 79 ARG B N 1
ATOM 1696 C CA . ARG B 1 79 ? 8.258 1.607 7.902 1 98.5 79 ARG B CA 1
ATOM 1697 C C . ARG B 1 79 ? 9.547 0.942 7.453 1 98.5 79 ARG B C 1
ATOM 1699 O O . ARG B 1 79 ? 10.227 1.432 6.543 1 98.5 79 ARG B O 1
ATOM 1706 N N . LEU B 1 80 ? 9.875 -0.115 8.078 1 98.5 80 LEU B N 1
ATOM 1707 C CA . LEU B 1 80 ? 11.133 -0.797 7.777 1 98.5 80 LEU B CA 1
ATOM 1708 C C . LEU B 1 80 ? 11.18 -1.231 6.316 1 98.5 80 LEU B C 1
ATOM 1710 O O . LEU B 1 80 ? 12.195 -1.059 5.645 1 98.5 80 LEU B O 1
ATOM 1714 N N . VAL B 1 81 ? 10.125 -1.771 5.84 1 98.81 81 VAL B N 1
ATOM 1715 C CA . VAL B 1 81 ? 10.023 -2.211 4.449 1 98.81 81 VAL B CA 1
ATOM 1716 C C . VAL B 1 81 ? 10.219 -1.019 3.516 1 98.81 81 VAL B C 1
ATOM 1718 O O . VAL B 1 81 ? 10.977 -1.098 2.547 1 98.81 81 VAL B O 1
ATOM 1721 N N . LEU B 1 82 ? 9.555 0.066 3.807 1 98.75 82 LEU B N 1
ATOM 1722 C CA . LEU B 1 82 ? 9.602 1.239 2.941 1 98.75 82 LEU B CA 1
ATOM 1723 C C . LEU B 1 82 ? 10.984 1.884 2.98 1 98.75 82 LEU B C 1
ATOM 1725 O O . LEU B 1 82 ? 11.5 2.324 1.949 1 98.75 82 LEU B O 1
ATOM 1729 N N . GLU B 1 83 ? 11.594 1.918 4.129 1 98.44 83 GLU B N 1
ATOM 1730 C CA . GLU B 1 83 ? 12.93 2.484 4.258 1 98.44 83 GLU B CA 1
ATOM 1731 C C . GLU B 1 83 ? 13.961 1.637 3.514 1 98.44 83 GLU B C 1
ATOM 1733 O O . GLU B 1 83 ? 14.828 2.17 2.812 1 98.44 83 GLU B O 1
ATOM 1738 N N . ASN B 1 84 ? 13.875 0.365 3.699 1 98.44 84 ASN B N 1
ATOM 1739 C CA . ASN B 1 84 ? 14.773 -0.527 2.975 1 98.44 84 ASN B CA 1
ATOM 1740 C C . ASN B 1 84 ? 14.555 -0.438 1.466 1 98.44 84 ASN B C 1
ATOM 1742 O O . ASN B 1 84 ? 15.516 -0.486 0.693 1 98.44 84 ASN B O 1
ATOM 1746 N N . ALA B 1 85 ? 13.289 -0.333 1.069 1 98.25 85 ALA B N 1
ATOM 1747 C CA . ALA B 1 85 ? 12.969 -0.198 -0.35 1 98.25 85 ALA B CA 1
ATOM 1748 C C . ALA B 1 85 ? 13.586 1.072 -0.93 1 98.25 85 ALA B C 1
ATOM 1750 O O . ALA B 1 85 ? 14.148 1.053 -2.029 1 98.25 85 ALA B O 1
ATOM 1751 N N . PHE B 1 86 ? 13.43 2.139 -0.199 1 96.88 86 PHE B N 1
ATOM 1752 C CA . PHE B 1 86 ? 13.977 3.412 -0.648 1 96.88 86 PHE B CA 1
ATOM 1753 C C . PHE B 1 86 ? 15.492 3.336 -0.77 1 96.88 86 PHE B C 1
ATOM 1755 O O . PHE B 1 86 ? 16.078 3.928 -1.679 1 96.88 86 PHE B O 1
ATOM 1762 N N . ALA B 1 87 ? 16.141 2.551 0.071 1 95.75 87 ALA B N 1
ATOM 1763 C CA . ALA B 1 87 ? 17.594 2.432 0.109 1 95.75 87 ALA B CA 1
ATOM 1764 C C . ALA B 1 87 ? 18.094 1.444 -0.942 1 95.75 87 ALA B C 1
ATOM 1766 O O . ALA B 1 87 ? 19.266 1.468 -1.319 1 95.75 87 ALA B O 1
ATOM 1767 N N . ALA B 1 88 ? 17.328 0.437 -1.445 1 93 88 ALA B N 1
ATOM 1768 C CA . ALA B 1 88 ? 17.703 -0.711 -2.264 1 93 88 ALA B CA 1
ATOM 1769 C C . ALA B 1 88 ? 18.047 -0.28 -3.688 1 93 88 ALA B C 1
ATOM 1771 O O . ALA B 1 88 ? 18.641 -1.049 -4.453 1 93 88 ALA B O 1
ATOM 1772 N N . LYS B 1 89 ? 18.031 0.933 -4.184 1 86.31 89 LYS B N 1
ATOM 1773 C CA . LYS B 1 89 ? 18.391 1.497 -5.477 1 86.31 89 LYS B CA 1
ATOM 1774 C C . LYS B 1 89 ? 17.781 0.701 -6.621 1 86.31 89 LYS B C 1
ATOM 1776 O O . LYS B 1 89 ? 18.453 0.367 -7.594 1 86.31 89 LYS B O 1
ATOM 1781 N N . PHE B 1 90 ? 16.594 0.133 -6.523 1 92.25 90 PHE B N 1
ATOM 1782 C CA . PHE B 1 90 ? 15.82 -0.369 -7.656 1 92.25 90 PHE B CA 1
ATOM 1783 C C . PHE B 1 90 ? 15.43 0.768 -8.594 1 92.25 90 PHE B C 1
ATOM 1785 O O . PHE B 1 90 ? 15.312 1.919 -8.172 1 92.25 90 PHE B O 1
ATOM 1792 N N . SER B 1 91 ? 15.289 0.421 -9.859 1 89.12 91 SER B N 1
ATOM 1793 C CA . SER B 1 91 ? 14.828 1.431 -10.805 1 89.12 91 SER B CA 1
ATOM 1794 C C . SER B 1 91 ? 13.383 1.836 -10.531 1 89.12 91 SER B C 1
ATOM 1796 O O . SER B 1 91 ? 13 2.982 -10.766 1 89.12 91 SER B O 1
ATOM 1798 N N . ASP B 1 92 ? 12.633 0.921 -10.07 1 92.25 92 ASP B N 1
ATOM 1799 C CA . ASP B 1 92 ? 11.227 1.146 -9.75 1 92.25 92 ASP B CA 1
ATOM 1800 C C . ASP B 1 92 ? 10.969 0.967 -8.25 1 92.25 92 ASP B C 1
ATOM 1802 O O . ASP B 1 92 ? 11.25 -0.093 -7.691 1 92.25 92 ASP B O 1
ATOM 1806 N N . PHE B 1 93 ? 10.477 1.983 -7.617 1 95.44 93 PHE B N 1
ATOM 1807 C CA . PHE B 1 93 ? 10.242 1.962 -6.18 1 95.44 93 PHE B CA 1
ATOM 1808 C C . PHE B 1 93 ? 9.227 0.883 -5.812 1 95.44 93 PHE B C 1
ATOM 1810 O O . PHE B 1 93 ? 9.367 0.223 -4.777 1 95.44 93 PHE B O 1
ATOM 1817 N N . GLU B 1 94 ? 8.203 0.68 -6.59 1 94.06 94 GLU B N 1
ATOM 1818 C CA . GLU B 1 94 ? 7.199 -0.345 -6.324 1 94.06 94 GLU B CA 1
ATOM 1819 C C . GLU B 1 94 ? 7.82 -1.738 -6.316 1 94.06 94 GLU B C 1
ATOM 1821 O O . GLU B 1 94 ? 7.492 -2.568 -5.469 1 94.06 94 GLU B O 1
ATOM 1826 N N . ASP B 1 95 ? 8.719 -1.976 -7.207 1 95.75 95 ASP B N 1
ATOM 1827 C CA . ASP B 1 95 ? 9.438 -3.248 -7.246 1 95.75 95 ASP B CA 1
ATOM 1828 C C . ASP B 1 95 ? 10.297 -3.432 -5.996 1 95.75 95 ASP B C 1
ATOM 1830 O O . ASP B 1 95 ? 10.398 -4.539 -5.469 1 95.75 95 ASP B O 1
ATOM 1834 N N . ALA B 1 96 ? 10.922 -2.295 -5.578 1 97.56 96 ALA B N 1
ATOM 1835 C CA . ALA B 1 96 ? 11.727 -2.328 -4.359 1 97.56 96 ALA B CA 1
ATOM 1836 C C . ALA B 1 96 ? 10.867 -2.664 -3.145 1 97.56 96 ALA B C 1
ATOM 1838 O O . ALA B 1 96 ? 11.273 -3.455 -2.291 1 97.56 96 ALA B O 1
ATOM 1839 N N . VAL B 1 97 ? 9.695 -2.082 -3.055 1 98.44 97 VAL B N 1
ATOM 1840 C CA . VAL B 1 97 ? 8.789 -2.332 -1.938 1 98.44 97 VAL B CA 1
ATOM 1841 C C . VAL B 1 97 ? 8.367 -3.799 -1.933 1 98.44 97 VAL B C 1
ATOM 1843 O O . VAL B 1 97 ? 8.367 -4.449 -0.884 1 98.44 97 VAL B O 1
ATOM 1846 N N . LEU B 1 98 ? 8.031 -4.301 -3.096 1 98.19 98 LEU B N 1
ATOM 1847 C CA . LEU B 1 98 ? 7.652 -5.703 -3.23 1 98.19 98 LEU B CA 1
ATOM 1848 C C . LEU B 1 98 ? 8.781 -6.621 -2.771 1 98.19 98 LEU B C 1
ATOM 1850 O O . LEU B 1 98 ? 8.547 -7.562 -2.008 1 98.19 98 LEU B O 1
ATOM 1854 N N . HIS B 1 99 ? 9.961 -6.328 -3.215 1 98.38 99 HIS B N 1
ATOM 1855 C CA . HIS B 1 99 ? 11.133 -7.121 -2.855 1 98.38 99 HIS B CA 1
ATOM 1856 C C . HIS B 1 99 ? 11.383 -7.086 -1.352 1 98.38 99 HIS B C 1
ATOM 1858 O O . HIS B 1 99 ? 11.539 -8.133 -0.722 1 98.38 99 HIS B O 1
ATOM 1864 N N . GLU B 1 100 ? 11.359 -5.891 -0.763 1 98.62 100 GLU B N 1
ATOM 1865 C CA . GLU B 1 100 ? 11.664 -5.758 0.659 1 98.62 100 GLU B CA 1
ATOM 1866 C C . GLU B 1 100 ? 10.555 -6.367 1.518 1 98.62 100 GLU B C 1
ATOM 1868 O O . GLU B 1 100 ? 10.828 -6.902 2.594 1 98.62 100 GLU B O 1
ATOM 1873 N N . ALA B 1 101 ? 9.328 -6.254 1.041 1 98.81 101 ALA B N 1
ATOM 1874 C CA . ALA B 1 101 ? 8.234 -6.93 1.736 1 98.81 101 ALA B CA 1
ATOM 1875 C C . ALA B 1 101 ? 8.438 -8.445 1.736 1 98.81 101 ALA B C 1
ATOM 1877 O O . ALA B 1 101 ? 8.195 -9.109 2.746 1 98.81 101 ALA B O 1
ATOM 1878 N N . ALA B 1 102 ? 8.875 -8.984 0.62 1 98.69 102 ALA B N 1
ATOM 1879 C CA . ALA B 1 102 ? 9.148 -10.414 0.505 1 98.69 102 ALA B CA 1
ATOM 1880 C C . ALA B 1 102 ? 10.258 -10.836 1.467 1 98.69 102 ALA B C 1
ATOM 1882 O O . ALA B 1 102 ? 10.117 -11.836 2.184 1 98.69 102 ALA B O 1
ATOM 1883 N N . VAL B 1 103 ? 11.328 -10.062 1.505 1 98.44 103 VAL B N 1
ATOM 1884 C CA . VAL B 1 103 ? 12.469 -10.344 2.373 1 98.44 103 VAL B CA 1
ATOM 1885 C C . VAL B 1 103 ? 12.016 -10.359 3.83 1 98.44 103 VAL B C 1
ATOM 1887 O O . VAL B 1 103 ? 12.297 -11.305 4.57 1 98.44 103 VAL B O 1
ATOM 1890 N N . HIS B 1 104 ? 11.289 -9.359 4.203 1 98.19 104 HIS B N 1
ATOM 1891 C CA . HIS B 1 104 ? 10.852 -9.219 5.586 1 98.19 104 HIS B CA 1
ATOM 1892 C C . HIS B 1 104 ? 9.867 -10.32 5.969 1 98.19 104 HIS B C 1
ATOM 1894 O O . HIS B 1 104 ? 9.828 -10.75 7.121 1 98.19 104 HIS B O 1
ATOM 1900 N N . ALA B 1 105 ? 9.102 -10.805 5.016 1 98.38 105 ALA B N 1
ATOM 1901 C CA . ALA B 1 105 ? 8.086 -11.82 5.273 1 98.38 105 ALA B CA 1
ATOM 1902 C C . ALA B 1 105 ? 8.695 -13.227 5.242 1 98.38 105 ALA B C 1
ATOM 1904 O O . ALA B 1 105 ? 7.996 -14.211 5.477 1 98.38 105 ALA B O 1
ATOM 1905 N N . GLY B 1 106 ? 9.945 -13.328 4.91 1 97.81 106 GLY B N 1
ATOM 1906 C CA . GLY B 1 106 ? 10.625 -14.617 4.891 1 97.81 106 GLY B CA 1
ATOM 1907 C C . GLY B 1 106 ? 10.305 -15.438 3.654 1 97.81 106 GLY B C 1
ATOM 1908 O O . GLY B 1 106 ? 10.297 -16.672 3.707 1 97.81 106 GLY B O 1
ATOM 1909 N N . VAL B 1 107 ? 9.984 -14.789 2.557 1 98 107 VAL B N 1
ATOM 1910 C CA . VAL B 1 107 ? 9.672 -15.43 1.283 1 98 107 VAL B CA 1
ATOM 1911 C C . VAL B 1 107 ? 10.961 -15.906 0.614 1 98 107 VAL B C 1
ATOM 1913 O O . VAL B 1 107 ? 11.992 -15.25 0.714 1 98 107 VAL B O 1
ATOM 1916 N N . GLN B 1 108 ? 10.852 -16.953 -0.09 1 97.62 108 GLN B N 1
ATOM 1917 C CA . GLN B 1 108 ? 12.039 -17.562 -0.665 1 97.62 108 GLN B CA 1
ATOM 1918 C C . GLN B 1 108 ? 12.258 -17.109 -2.105 1 97.62 108 GLN B C 1
ATOM 1920 O O . GLN B 1 108 ? 13.391 -16.969 -2.557 1 97.62 108 GLN B O 1
ATOM 1925 N N . HIS B 1 109 ? 11.156 -16.922 -2.832 1 98.25 109 HIS B N 1
ATOM 1926 C CA . HIS B 1 109 ? 11.234 -16.594 -4.254 1 98.25 109 HIS B CA 1
ATOM 1927 C C . HIS B 1 109 ? 10.227 -15.516 -4.621 1 98.25 109 HIS B C 1
ATOM 1929 O O . HIS B 1 109 ? 9.164 -15.414 -4.004 1 98.25 109 HIS B O 1
ATOM 1935 N N . ILE B 1 110 ? 10.617 -14.766 -5.629 1 98.62 110 ILE B N 1
ATOM 1936 C CA . ILE B 1 110 ? 9.688 -13.844 -6.262 1 98.62 110 ILE B CA 1
ATOM 1937 C C . ILE B 1 110 ? 9.406 -14.289 -7.695 1 98.62 110 ILE B C 1
ATOM 1939 O O . ILE B 1 110 ? 10.32 -14.711 -8.406 1 98.62 110 ILE B O 1
ATOM 1943 N N . VAL B 1 111 ? 8.148 -14.305 -8.086 1 98.69 111 VAL B N 1
ATOM 1944 C CA . VAL B 1 111 ? 7.762 -14.516 -9.477 1 98.69 111 VAL B CA 1
ATOM 1945 C C . VAL B 1 111 ? 7.336 -13.195 -10.102 1 98.69 111 VAL B C 1
ATOM 1947 O O . VAL B 1 111 ? 6.402 -12.539 -9.617 1 98.69 111 VAL B O 1
ATOM 1950 N N . ALA B 1 112 ? 8.008 -12.781 -11.141 1 97.81 112 ALA B N 1
ATOM 1951 C CA . ALA B 1 112 ? 7.777 -11.492 -11.789 1 97.81 112 ALA B CA 1
ATOM 1952 C C . ALA B 1 112 ? 7.859 -11.625 -13.305 1 97.81 112 ALA B C 1
ATOM 1954 O O . ALA B 1 112 ? 8.484 -12.547 -13.82 1 97.81 112 ALA B O 1
ATOM 1955 N N . ARG B 1 113 ? 7.156 -10.75 -14.039 1 93.19 113 ARG B N 1
ATOM 1956 C CA . ARG B 1 113 ? 7.18 -10.742 -15.5 1 93.19 113 ARG B CA 1
ATOM 1957 C C . ARG B 1 113 ? 8.469 -10.109 -16.016 1 93.19 113 ARG B C 1
ATOM 1959 O O . ARG B 1 113 ? 9.062 -10.602 -16.984 1 93.19 113 ARG B O 1
ATOM 1966 N N . ASN B 1 114 ? 8.859 -8.969 -15.41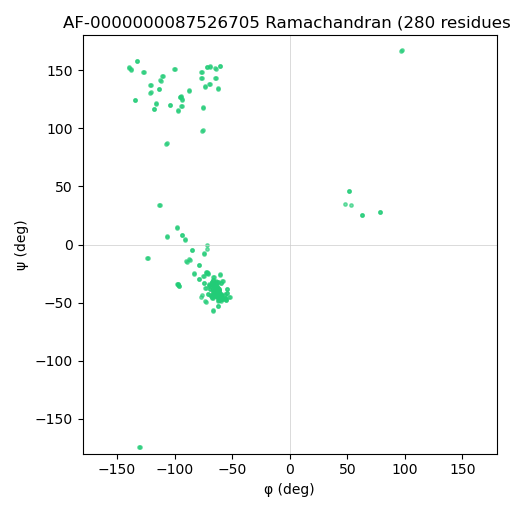4 1 90.06 114 ASN B N 1
ATOM 1967 C CA . ASN B 1 114 ? 10.055 -8.242 -15.828 1 90.06 114 ASN B CA 1
ATOM 1968 C C . ASN B 1 114 ? 11.188 -8.406 -14.82 1 90.06 114 ASN B C 1
ATOM 1970 O O . ASN B 1 114 ? 11.469 -7.492 -14.039 1 90.06 114 ASN B O 1
ATOM 1974 N N . ILE B 1 115 ? 11.938 -9.453 -15.016 1 92.88 115 ILE B N 1
ATOM 1975 C CA . ILE B 1 115 ? 12.938 -9.805 -14.008 1 92.88 115 ILE B CA 1
ATOM 1976 C C . ILE B 1 115 ? 14.094 -8.812 -14.062 1 92.88 115 ILE B C 1
ATOM 1978 O O . ILE B 1 115 ? 14.844 -8.664 -13.094 1 92.88 115 ILE B O 1
ATOM 1982 N N . LYS B 1 116 ? 14.273 -8.172 -15.18 1 91.19 116 LYS B N 1
ATOM 1983 C CA . LYS B 1 116 ? 15.352 -7.199 -15.336 1 91.19 116 LYS B CA 1
ATOM 1984 C C . LYS B 1 116 ? 15.203 -6.043 -14.344 1 91.19 116 LYS B C 1
ATOM 1986 O O . LYS B 1 116 ? 16.188 -5.391 -13.992 1 91.19 116 LYS B O 1
ATOM 1991 N N . ASP B 1 117 ? 13.984 -5.766 -13.891 1 90.38 117 ASP B N 1
ATOM 1992 C CA . ASP B 1 117 ? 13.703 -4.688 -12.945 1 90.38 117 ASP B CA 1
ATOM 1993 C C . ASP B 1 117 ? 14.156 -5.059 -11.531 1 90.38 117 ASP B C 1
ATOM 1995 O O . ASP B 1 117 ? 14.219 -4.203 -10.648 1 90.38 117 ASP B O 1
ATOM 1999 N N . PHE B 1 118 ? 14.562 -6.328 -11.391 1 94.19 118 PHE B N 1
ATOM 2000 C CA . PHE B 1 118 ? 14.961 -6.828 -10.078 1 94.19 118 PHE B CA 1
ATOM 2001 C C . PHE B 1 118 ? 16.453 -7.152 -10.055 1 94.19 118 PHE B C 1
ATOM 2003 O O . PHE B 1 118 ? 16.875 -8.094 -9.383 1 94.19 118 PHE B O 1
ATOM 2010 N N . LYS B 1 119 ? 17.188 -6.434 -10.734 1 90.19 119 LYS B N 1
ATOM 2011 C CA . LYS B 1 119 ? 18.625 -6.656 -10.844 1 90.19 119 LYS B CA 1
ATOM 2012 C C . LYS B 1 119 ? 19.297 -6.613 -9.469 1 90.19 119 LYS B C 1
ATOM 2014 O O . LYS B 1 119 ? 20.297 -7.309 -9.234 1 90.19 119 LYS B O 1
ATOM 2019 N N . ASN B 1 120 ? 18.797 -5.828 -8.516 1 91.62 120 ASN B N 1
ATOM 2020 C CA . ASN B 1 120 ? 19.391 -5.656 -7.195 1 91.62 120 ASN B CA 1
ATOM 2021 C C . ASN B 1 120 ? 18.703 -6.543 -6.156 1 91.62 120 ASN B C 1
ATOM 2023 O O . ASN B 1 120 ? 18.906 -6.355 -4.953 1 91.62 120 ASN B O 1
ATOM 2027 N N . ALA B 1 121 ? 17.938 -7.5 -6.609 1 95.69 121 ALA B N 1
ATOM 2028 C CA . ALA B 1 121 ? 17.219 -8.367 -5.684 1 95.69 121 ALA B CA 1
ATOM 2029 C C . ALA B 1 121 ? 18.172 -9.281 -4.926 1 95.69 121 ALA B C 1
ATOM 2031 O O . ALA B 1 121 ? 19.141 -9.789 -5.492 1 95.69 121 ALA B O 1
ATOM 2032 N N . SER B 1 122 ? 17.953 -9.453 -3.654 1 96.56 122 SER B N 1
ATOM 2033 C CA . SER B 1 122 ? 18.688 -10.406 -2.836 1 96.56 122 SER B CA 1
ATOM 2034 C C . SER B 1 122 ? 18.031 -11.773 -2.842 1 96.56 122 SER B C 1
ATOM 2036 O O . SER B 1 122 ? 18.641 -12.766 -2.432 1 96.56 122 SER B O 1
ATOM 2038 N N . LEU B 1 123 ? 16.812 -11.898 -3.275 1 96.75 123 LEU B N 1
ATOM 2039 C CA . LEU B 1 123 ? 16.062 -13.141 -3.432 1 96.75 123 LEU B CA 1
ATOM 2040 C C . LEU B 1 123 ? 16.078 -13.602 -4.883 1 96.75 123 LEU B C 1
ATOM 2042 O O . LEU B 1 123 ? 16.125 -12.781 -5.801 1 96.75 123 LEU B O 1
ATOM 2046 N N . PRO B 1 124 ? 15.992 -14.906 -5.121 1 97.06 124 PRO B N 1
ATOM 2047 C CA . PRO B 1 124 ? 15.797 -15.375 -6.492 1 97.06 124 PRO B CA 1
ATOM 2048 C C . PRO B 1 124 ? 14.484 -14.891 -7.109 1 97.06 124 PRO B C 1
ATOM 2050 O O . PRO B 1 124 ? 13.445 -14.906 -6.445 1 97.06 124 PRO B O 1
ATOM 2053 N N . VAL B 1 125 ? 14.547 -14.414 -8.32 1 98.12 125 VAL B N 1
ATOM 2054 C CA . VAL B 1 125 ? 13.391 -13.93 -9.062 1 98.12 125 VAL B CA 1
ATOM 2055 C C . VAL B 1 125 ? 13.234 -14.727 -10.352 1 98.12 125 VAL B C 1
ATOM 2057 O O . VAL B 1 125 ? 14.195 -14.914 -11.094 1 98.12 125 VAL B O 1
ATOM 2060 N N . TYR B 1 126 ? 12.031 -15.195 -10.602 1 97.94 126 TYR B N 1
ATOM 2061 C CA . TYR B 1 126 ? 11.766 -16.016 -11.781 1 97.94 126 TYR B CA 1
ATOM 2062 C C . TYR B 1 126 ? 10.602 -15.453 -12.586 1 97.94 126 TYR B C 1
ATOM 2064 O O . TYR B 1 126 ? 9.672 -14.875 -12.023 1 97.94 126 TYR B O 1
ATOM 2072 N N . GLU B 1 127 ? 10.695 -15.664 -13.891 1 98 127 GLU B N 1
ATOM 2073 C CA . GLU B 1 127 ? 9.484 -15.57 -14.703 1 98 127 GLU B CA 1
ATOM 2074 C C . GLU B 1 127 ? 8.562 -16.75 -14.445 1 98 127 GLU B C 1
ATOM 2076 O O . GLU B 1 127 ? 9.023 -17.844 -14.102 1 98 127 GLU B O 1
ATOM 2081 N N . PRO B 1 128 ? 7.266 -16.531 -14.656 1 98.31 128 PRO B N 1
ATOM 2082 C CA . PRO B 1 128 ? 6.324 -17.609 -14.367 1 98.31 128 PRO B CA 1
ATOM 2083 C C . PRO B 1 128 ? 6.699 -18.922 -15.055 1 98.31 128 PRO B C 1
ATOM 2085 O O . PRO B 1 128 ? 6.727 -19.969 -14.414 1 98.31 128 PRO B O 1
ATOM 2088 N N . LYS B 1 129 ? 7.047 -18.875 -16.281 1 97.38 129 LYS B N 1
ATOM 2089 C CA . LYS B 1 129 ? 7.383 -20.062 -17.047 1 97.38 129 LYS B CA 1
ATOM 2090 C C . LYS B 1 129 ? 8.594 -20.781 -16.453 1 97.38 129 LYS B C 1
ATOM 2092 O O . LYS B 1 129 ? 8.578 -22 -16.281 1 97.38 129 LYS B O 1
ATOM 2097 N N . ASN B 1 130 ? 9.586 -20.031 -16.172 1 97.56 130 ASN B N 1
ATOM 2098 C CA . ASN B 1 130 ? 10.805 -20.609 -15.625 1 97.56 130 ASN B CA 1
ATOM 2099 C C . ASN B 1 130 ? 10.586 -21.172 -14.227 1 97.56 130 ASN B C 1
ATOM 2101 O O . ASN B 1 130 ? 11.188 -22.188 -13.852 1 97.56 130 ASN B O 1
ATOM 2105 N N . PHE B 1 131 ? 9.805 -20.516 -13.414 1 98.12 131 PHE B N 1
ATOM 2106 C CA . PHE B 1 131 ? 9.516 -21.016 -12.07 1 98.12 131 PHE B CA 1
ATOM 2107 C C . PHE B 1 131 ? 8.75 -22.328 -12.125 1 98.12 131 PHE B C 1
ATOM 2109 O O . PHE B 1 131 ? 9.016 -23.234 -11.336 1 98.12 131 PHE B O 1
ATOM 2116 N N . LEU B 1 132 ? 7.789 -22.406 -13.055 1 97.25 132 LEU B N 1
ATOM 2117 C CA . LEU B 1 132 ? 7.051 -23.656 -13.258 1 97.25 132 LEU B CA 1
ATOM 2118 C C . LEU B 1 132 ? 8 -24.812 -13.578 1 97.25 132 LEU B C 1
ATOM 2120 O O . LEU B 1 132 ? 7.863 -25.906 -13.023 1 97.25 132 LEU B O 1
ATOM 2124 N N . SER B 1 133 ? 8.883 -24.5 -14.477 1 96.38 133 SER B N 1
ATOM 2125 C CA . SER B 1 133 ? 9.867 -25.516 -14.852 1 96.38 133 SER B CA 1
ATOM 2126 C C . SER B 1 133 ? 10.703 -25.953 -13.656 1 96.38 133 SER B C 1
ATOM 2128 O O . SER B 1 133 ? 11 -27.141 -13.492 1 96.38 133 SER B O 1
ATOM 2130 N N . MET B 1 134 ? 11.102 -24.984 -12.852 1 95 134 MET B N 1
ATOM 2131 C CA . MET B 1 134 ? 11.883 -25.25 -11.648 1 95 134 MET B CA 1
ATOM 2132 C C . MET B 1 134 ? 11.102 -26.125 -10.672 1 95 134 MET B C 1
ATOM 2134 O O . MET B 1 134 ? 11.641 -27.062 -10.102 1 95 134 MET B O 1
ATOM 2138 N N . LEU B 1 135 ? 9.859 -25.828 -10.477 1 94.88 135 LEU B N 1
ATOM 2139 C CA . LEU B 1 135 ? 9.008 -26.609 -9.586 1 94.88 135 LEU B CA 1
ATOM 2140 C C . LEU B 1 135 ? 8.875 -28.047 -10.07 1 94.88 135 LEU B C 1
ATOM 2142 O O . LEU B 1 135 ? 8.859 -28.984 -9.266 1 94.88 135 LEU B O 1
ATOM 2146 N N . ASP B 1 136 ? 8.719 -28.203 -11.391 1 91.81 136 ASP B N 1
ATOM 2147 C CA . ASP B 1 136 ? 8.586 -29.531 -11.977 1 91.81 136 ASP B CA 1
ATOM 2148 C C . ASP B 1 136 ? 9.852 -30.359 -11.766 1 91.81 136 ASP B C 1
ATOM 2150 O O . ASP B 1 136 ? 9.773 -31.578 -11.57 1 91.81 136 ASP B O 1
ATOM 2154 N N . LEU B 1 137 ? 10.898 -29.703 -11.812 1 89.44 137 LEU B N 1
ATOM 2155 C CA . LEU B 1 137 ? 12.18 -30.375 -11.617 1 89.44 137 LEU B CA 1
ATOM 2156 C C . LEU B 1 137 ? 12.344 -30.828 -10.172 1 89.44 137 LEU B C 1
ATOM 2158 O O . LEU B 1 137 ? 12.875 -31.906 -9.914 1 89.44 137 LEU B O 1
ATOM 2162 N N . ILE B 1 138 ? 11.883 -30.125 -9.172 1 84.19 138 ILE B N 1
ATOM 2163 C CA . ILE B 1 138 ? 11.969 -30.469 -7.758 1 84.19 138 ILE B CA 1
ATOM 2164 C C . ILE B 1 138 ? 11.047 -31.641 -7.449 1 84.19 138 ILE B C 1
ATOM 2166 O O . ILE B 1 138 ? 11.406 -32.531 -6.676 1 84.19 138 ILE B O 1
ATOM 2170 N N . GLN B 1 139 ? 9.867 -31.641 -7.977 1 80.69 139 GLN B N 1
ATOM 2171 C CA . GLN B 1 139 ? 8.906 -32.719 -7.742 1 80.69 139 GLN B CA 1
ATOM 2172 C C . GLN B 1 139 ? 9.414 -34.031 -8.32 1 80.69 139 GLN B C 1
ATOM 2174 O O . GLN B 1 139 ? 9.164 -35.125 -7.754 1 80.69 139 GLN B O 1
ATOM 2179 N N . LYS B 1 140 ? 10.148 -34.062 -9.461 1 77.88 140 LYS B N 1
ATOM 2180 C CA . LYS B 1 140 ? 10.656 -35.281 -10.078 1 77.88 140 LYS B CA 1
ATOM 2181 C C . LYS B 1 140 ? 11.812 -35.875 -9.266 1 77.88 140 LYS B C 1
ATOM 2183 O O . LYS B 1 140 ? 12.055 -37.062 -9.297 1 77.88 140 LYS B O 1
ATOM 2188 N N . THR B 1 141 ? 12.445 -35.062 -8.547 1 74.31 141 THR B N 1
ATOM 2189 C CA . THR B 1 141 ? 13.586 -35.562 -7.777 1 74.31 141 THR B CA 1
ATOM 2190 C C . THR B 1 141 ? 13.141 -36.094 -6.422 1 74.31 141 THR B C 1
ATOM 2192 O O . THR B 1 141 ? 13.883 -36.844 -5.773 1 74.31 141 THR B O 1
ATOM 2195 N N . ASP B 1 142 ? 11.953 -35.906 -5.898 1 59.94 142 ASP B N 1
ATOM 2196 C CA . ASP B 1 142 ? 11.422 -36.5 -4.672 1 59.94 142 ASP B CA 1
ATOM 2197 C C . ASP B 1 142 ? 10.68 -37.812 -4.965 1 59.94 142 ASP B C 1
ATOM 2199 O O . ASP B 1 142 ? 10.75 -38.75 -4.184 1 59.94 142 ASP B O 1
#

Nearest PDB structures (foldseek):
  5ecw-assembly1_A  TM=8.019E-01  e=5.267E-06  Shigella flexneri
  3zvk-assembly1_B  TM=7.557E-01  e=3.109E-06  Rickettsia felis
  3zvk-assembly1_D  TM=7.524E-01  e=7.937E-06  Rickettsia felis
  5ecw-assembly1_B  TM=7.238E-01  e=1.345E-05  Shigella flexneri
  9h6a-assembly1_A  TM=7.826E-01  e=4.602E-05  Escherichia coli KLY